Protein AF-A0A821FRP5-F1 (afdb_monomer)

InterPro domains:
  IPR002110 Ankyrin repeat [PF12796] (14-101)
  IPR002110 Ankyrin repeat [PS50088] (42-74)
  IPR002110 Ankyrin repeat [SM00248] (8-38)
  IPR002110 Ankyrin repeat [SM00248] (42-71)
  IPR036770 Ankyrin repeat-containing domain superfamily [G3DSA:1.25.40.20] (3-216)
  IPR036770 Ankyrin repeat-containing domain superfamily [SSF48403] (3-95)
  IPR050776 Ankyrin Repeat and Cyclin-Dependent Kinase Inhibitor [PTHR24201] (12-186)

Foldseek 3Di:
DDPPPDDDPPPDLLVCLLVLPQVSNVVCVVVVVDPQCDADPQRDGSLLSNLLNLNLVNNVVSVVVPHDQCGATNVRDGSLNSNVVNVNVSSNVVSPHPPDDDDPPVVVVVVVVVPDDDDDPDDPVVVVVVVVVVVVVVVVVVVVVVVVVCVVVVHDDPVNVVVVVVVVVVVVVVVVVVVVVVVVVVVVVVVVVVVVVVVVVVVVVVVVVVVVVVVVVVVPDDDDDDDDDDDDDDDDDDDDDDDDDDDDDDDDDDDDDDDDDD

Secondary structure (DSSP, 8-state):
-----SS-TTHHHHHHHHHT-HHHHHHHHHTTSS-TT---TTS--HHHHHHHHT-HHHHHHHHHTT--TT-B-TTS-BHHHHHHHTT-HHHHHHTT--SS-----HHHHHHHHTTS-------HHHHHHHHHHHHHHHHHHHHHHHHHHHHHTTPPPHHHHHHHHHHHHHHHHHHHHHHHHHHHHHHHHHHHHHHHHHHHHHHHHHHHHHHHHHHHHHHH-PPPP-----------------------------PPP-----

Solvent-accessible surface area (backbone atoms only — not comparable to full-atom values): 15895 Å² total; per-residue (Å²): 140,80,87,84,75,86,83,71,94,49,60,66,53,40,48,26,25,46,74,56,38,50,68,60,36,49,50,39,41,76,70,65,76,44,61,77,72,44,51,33,102,58,38,39,31,38,53,32,34,10,20,45,66,45,29,51,71,48,46,52,51,39,51,77,72,64,42,72,64,80,56,47,25,75,87,66,41,30,27,49,51,36,5,56,76,58,66,21,63,74,36,22,54,73,63,74,37,62,96,67,87,72,84,75,57,66,68,62,62,55,63,62,55,74,75,62,84,88,69,83,82,70,52,73,69,54,54,50,49,50,53,51,49,53,50,50,56,51,50,51,51,52,51,53,51,51,56,49,51,40,43,74,75,69,46,78,55,72,68,56,53,52,49,51,51,52,51,53,55,50,49,56,51,49,56,52,51,51,53,54,51,51,51,54,48,54,56,47,53,54,51,48,53,52,51,50,51,53,50,51,50,51,52,50,51,52,51,51,49,51,54,50,52,49,53,51,56,58,70,70,54,74,80,83,79,90,74,81,86,83,86,90,86,90,83,83,88,81,88,82,89,81,89,78,90,80,82,89,78,87,81,82,87,78,84,78,87,80,89,84,90,133

Sequence (262 aa):
KKNIHNLDLAFPAHVAAYNGDLEHVKLLIEQGVVNINERDERGATLAHKAAGQGHLKILQWLLEMGASMELTTQSGETAKDVARRFSQLACLKILGGDADKSETNPQRLLNESAKQGHRKKLTPKEEERLRAKAKLEELEKHINIAKKNYRQLGGKLDEEEQIEKIEQTAQKRIDELEAQLEFERLKREKREAELDACRNEIVHLVATLRSYEDKIRHSQQRPPSRTCEPKPKKSTSDSQKRQKQTEKETGVVFMRRNSVNS

Structure (mmCIF, N/CA/C/O backbone):
data_AF-A0A821FRP5-F1
#
_entry.id   AF-A0A821FRP5-F1
#
loop_
_atom_site.group_PDB
_atom_site.id
_atom_site.type_symbol
_atom_site.label_atom_id
_atom_site.label_alt_id
_atom_site.label_comp_id
_atom_site.label_asym_id
_atom_site.label_entity_id
_atom_site.label_seq_id
_atom_site.pdbx_PDB_ins_code
_atom_site.Cartn_x
_atom_site.Cartn_y
_atom_site.Cartn_z
_atom_site.occupancy
_atom_site.B_iso_or_equiv
_atom_site.auth_seq_id
_atom_site.auth_comp_id
_atom_site.auth_asym_id
_atom_site.auth_atom_id
_atom_site.pdbx_PDB_model_num
ATOM 1 N N . LYS A 1 1 ? 14.568 41.136 -49.168 1.00 37.84 1 LYS A N 1
ATOM 2 C CA . LYS A 1 1 ? 15.338 39.945 -48.737 1.00 37.84 1 LYS A CA 1
ATOM 3 C C . LYS A 1 1 ? 15.507 40.005 -47.221 1.00 37.84 1 LYS A C 1
ATOM 5 O O . LYS A 1 1 ? 16.435 40.645 -46.752 1.00 37.84 1 LYS A O 1
ATOM 10 N N . LYS A 1 2 ? 14.557 39.446 -46.462 1.00 38.50 2 LYS A N 1
ATOM 11 C CA . LYS A 1 2 ? 14.734 39.193 -45.027 1.00 38.50 2 LYS A CA 1
ATOM 12 C C . LYS A 1 2 ? 15.142 37.730 -44.910 1.00 38.50 2 LYS A C 1
ATOM 14 O O . LYS A 1 2 ? 14.381 36.862 -45.321 1.00 38.50 2 LYS A O 1
ATOM 19 N N . ASN A 1 3 ? 16.363 37.500 -44.446 1.00 36.72 3 ASN A N 1
ATOM 20 C CA . ASN A 1 3 ? 16.852 36.186 -44.057 1.00 36.72 3 ASN A CA 1
ATOM 21 C C . ASN A 1 3 ? 16.021 35.701 -42.866 1.00 36.72 3 ASN A C 1
ATOM 23 O O . ASN A 1 3 ? 16.321 36.031 -41.724 1.00 36.72 3 ASN A O 1
ATOM 27 N N . ILE A 1 4 ? 14.964 34.943 -43.150 1.00 43.62 4 ILE A N 1
ATOM 28 C CA . ILE A 1 4 ? 14.265 34.097 -42.179 1.00 43.62 4 ILE A CA 1
ATOM 29 C C . ILE A 1 4 ? 15.057 32.790 -42.148 1.00 43.62 4 ILE A C 1
ATOM 31 O O . ILE A 1 4 ? 14.656 31.767 -42.693 1.00 43.62 4 ILE A O 1
ATOM 35 N N . HIS A 1 5 ? 16.280 32.867 -41.634 1.00 40.69 5 HIS A N 1
ATOM 36 C CA . HIS A 1 5 ? 17.041 31.673 -41.329 1.00 40.69 5 HIS A CA 1
ATOM 37 C C . HIS A 1 5 ? 16.601 31.206 -39.940 1.00 40.69 5 HIS A C 1
ATOM 39 O O . HIS A 1 5 ? 16.887 31.871 -38.949 1.00 40.69 5 HIS A O 1
ATOM 45 N N . ASN A 1 6 ? 15.977 30.027 -39.907 1.00 43.53 6 ASN A N 1
ATOM 46 C CA . ASN A 1 6 ? 16.139 29.063 -38.819 1.00 43.53 6 ASN A CA 1
ATOM 47 C C . ASN A 1 6 ? 15.334 29.283 -37.518 1.00 43.53 6 ASN A C 1
ATOM 49 O O . ASN A 1 6 ? 15.900 29.228 -36.431 1.00 43.53 6 ASN A O 1
ATOM 53 N N . LEU A 1 7 ? 14.018 29.488 -37.628 1.00 41.25 7 LEU A N 1
ATOM 54 C CA . LEU A 1 7 ? 13.042 29.139 -36.585 1.00 41.25 7 LEU A CA 1
ATOM 55 C C . LEU A 1 7 ? 11.804 28.534 -37.279 1.00 41.25 7 LEU A C 1
ATOM 57 O O . LEU A 1 7 ? 11.379 29.073 -38.297 1.00 41.25 7 LEU A O 1
ATOM 61 N N . ASP A 1 8 ? 11.236 27.464 -36.718 1.00 49.56 8 ASP A N 1
ATOM 62 C CA . ASP A 1 8 ? 9.872 26.934 -36.958 1.00 49.56 8 ASP A CA 1
ATOM 63 C C . ASP A 1 8 ? 9.614 25.765 -37.928 1.00 49.56 8 ASP A C 1
ATOM 65 O O . ASP A 1 8 ? 8.455 25.487 -38.235 1.00 49.56 8 ASP A O 1
ATOM 69 N N . LEU A 1 9 ? 10.596 24.952 -38.327 1.00 49.00 9 LEU A N 1
ATOM 70 C CA . LEU A 1 9 ? 10.278 23.801 -39.199 1.00 49.00 9 LEU A CA 1
ATOM 71 C C . LEU A 1 9 ? 9.647 22.562 -38.501 1.00 49.00 9 LEU A C 1
ATOM 73 O O . LEU A 1 9 ? 9.464 21.548 -39.161 1.00 49.00 9 LEU A O 1
ATOM 77 N N . ALA A 1 10 ? 9.283 22.610 -37.205 1.00 58.34 10 ALA A N 1
ATOM 78 C CA . ALA A 1 10 ? 8.634 21.486 -36.488 1.00 58.34 10 ALA A CA 1
ATOM 79 C C . ALA A 1 10 ? 7.898 21.882 -35.177 1.00 58.34 10 ALA A C 1
ATOM 81 O O . ALA A 1 10 ? 7.916 21.147 -34.191 1.00 58.34 10 ALA A O 1
ATOM 82 N N . PHE A 1 11 ? 7.333 23.089 -35.078 1.00 68.50 11 PHE A N 1
ATOM 83 C CA . PHE A 1 11 ? 7.176 23.731 -33.760 1.00 68.50 11 PHE A CA 1
ATOM 84 C C . PHE A 1 11 ? 5.853 23.520 -32.973 1.00 68.50 11 PHE A C 1
ATOM 86 O O . PHE A 1 11 ? 5.912 23.578 -31.747 1.00 68.50 11 PHE A O 1
ATOM 93 N N . PRO A 1 12 ? 4.673 23.206 -33.551 1.00 76.56 12 PRO A N 1
ATOM 94 C CA . PRO A 1 12 ? 3.451 23.040 -32.742 1.00 76.56 12 PRO A CA 1
ATOM 95 C C . PRO A 1 12 ? 3.274 21.635 -32.144 1.00 76.56 12 PRO A C 1
ATOM 97 O O . PRO A 1 12 ? 3.004 21.489 -30.952 1.00 76.56 12 PRO A O 1
ATOM 100 N N . ALA A 1 13 ? 3.443 20.585 -32.955 1.00 84.06 13 ALA A N 1
ATOM 101 C CA . ALA A 1 13 ? 3.134 19.213 -32.542 1.00 84.06 13 ALA A CA 1
ATOM 102 C C . ALA A 1 13 ? 4.128 18.685 -31.497 1.00 84.06 13 ALA A C 1
ATOM 104 O O . ALA A 1 13 ? 3.725 18.058 -30.517 1.00 84.06 13 ALA A O 1
ATOM 105 N N . HIS A 1 14 ? 5.423 18.983 -31.646 1.00 87.25 14 HIS A N 1
ATOM 106 C CA . HIS A 1 14 ? 6.449 18.590 -30.674 1.00 87.25 14 HIS A CA 1
ATOM 107 C C . HIS A 1 14 ? 6.293 19.315 -29.338 1.00 87.25 14 HIS A C 1
ATOM 109 O O . HIS A 1 14 ? 6.571 18.722 -28.296 1.00 87.25 14 HIS A O 1
ATOM 115 N N . VAL A 1 15 ? 5.815 20.563 -29.352 1.00 86.50 15 VAL A N 1
ATOM 116 C CA . VAL A 1 15 ? 5.483 21.314 -28.133 1.00 86.50 15 VAL A CA 1
ATOM 117 C C . VAL A 1 15 ? 4.232 20.739 -27.471 1.00 86.50 15 VAL A C 1
ATOM 119 O O . VAL A 1 15 ? 4.244 20.518 -26.263 1.00 86.50 15 VAL A O 1
ATOM 122 N N . ALA A 1 16 ? 3.190 20.404 -28.236 1.00 88.94 16 ALA A N 1
ATOM 123 C CA . ALA A 1 16 ? 2.007 19.723 -27.707 1.00 88.94 16 ALA A CA 1
ATOM 124 C C . ALA A 1 16 ? 2.368 18.361 -27.079 1.00 88.94 16 ALA A C 1
ATOM 126 O O . ALA A 1 16 ? 1.973 18.071 -25.949 1.00 88.94 16 ALA A O 1
ATOM 127 N N . ALA A 1 17 ? 3.219 17.574 -27.747 1.00 90.31 17 ALA A N 1
ATOM 128 C CA . ALA A 1 17 ? 3.729 16.305 -27.229 1.00 90.31 17 ALA A CA 1
ATOM 129 C C . ALA A 1 17 ? 4.618 16.470 -25.986 1.00 90.31 17 ALA A C 1
ATOM 131 O O . ALA A 1 17 ? 4.618 15.601 -25.118 1.00 90.31 17 ALA A O 1
ATOM 132 N N . TYR A 1 18 ? 5.361 17.575 -25.878 1.00 89.88 18 TYR A N 1
ATOM 133 C CA . TYR A 1 18 ? 6.136 17.920 -24.685 1.00 89.88 18 TYR A CA 1
ATOM 134 C C . TYR A 1 18 ? 5.232 18.337 -23.513 1.00 89.88 18 TYR A C 1
ATOM 136 O O . TYR A 1 18 ? 5.467 17.936 -22.376 1.00 89.88 18 TYR A O 1
ATOM 144 N N . ASN A 1 19 ? 4.172 19.097 -23.784 1.00 89.31 19 ASN A N 1
ATOM 145 C CA . ASN A 1 19 ? 3.227 19.566 -22.769 1.00 89.31 19 ASN A CA 1
ATOM 146 C C . ASN A 1 19 ? 2.223 18.487 -22.327 1.00 89.31 19 ASN A C 1
ATOM 148 O O . ASN A 1 19 ? 1.592 18.643 -21.284 1.00 89.31 19 ASN A O 1
ATOM 152 N N . GLY A 1 20 ? 2.088 17.393 -23.082 1.00 90.94 20 GLY A N 1
ATOM 153 C CA . GLY A 1 20 ? 1.156 16.306 -22.767 1.00 90.94 20 GLY A CA 1
ATOM 154 C C . GLY A 1 20 ? -0.248 16.506 -23.337 1.00 90.94 20 GLY A C 1
ATOM 155 O O . GLY A 1 20 ? -1.188 15.839 -22.905 1.00 90.94 20 GLY A O 1
ATOM 156 N N . ASP A 1 21 ? -0.396 17.396 -24.318 1.00 92.62 21 ASP A N 1
ATOM 157 C CA . ASP A 1 21 ? -1.676 17.721 -24.937 1.00 92.62 21 ASP A CA 1
ATOM 158 C C . ASP A 1 21 ? -2.002 16.760 -26.091 1.00 92.62 21 ASP A C 1
ATOM 160 O O . ASP A 1 21 ? -1.674 16.993 -27.256 1.00 92.62 21 ASP A O 1
ATOM 164 N N . LEU A 1 22 ? -2.624 15.632 -25.742 1.00 92.69 22 LEU A N 1
ATOM 165 C CA . LEU A 1 22 ? -2.976 14.577 -26.693 1.00 92.69 22 LEU A CA 1
ATOM 166 C C . LEU A 1 22 ? -3.937 15.058 -27.788 1.00 92.69 22 LEU A C 1
ATOM 168 O O . LEU A 1 22 ? -3.792 14.656 -28.940 1.00 92.69 22 LEU A O 1
ATOM 172 N N . GLU A 1 23 ? -4.916 15.890 -27.440 1.00 92.56 23 GLU A N 1
ATOM 173 C CA . GLU A 1 23 ? -5.967 16.306 -28.373 1.00 92.56 23 GLU A CA 1
ATOM 174 C C . GLU A 1 23 ? -5.402 17.228 -29.458 1.00 92.56 23 GLU A C 1
ATOM 176 O O . GLU A 1 23 ? -5.713 17.060 -30.637 1.00 92.56 23 GLU A O 1
ATOM 181 N N . HIS A 1 24 ? -4.473 18.118 -29.098 1.00 89.06 24 HIS A N 1
ATOM 182 C CA . HIS A 1 24 ? -3.753 18.922 -30.086 1.00 89.06 24 HIS A CA 1
ATOM 183 C C . HIS A 1 24 ? -2.816 18.081 -30.961 1.00 89.06 24 HIS A C 1
ATOM 185 O O . HIS A 1 24 ? -2.712 18.338 -32.160 1.00 89.06 24 HIS A O 1
ATOM 191 N N . VAL A 1 25 ? -2.154 17.061 -30.402 1.00 89.88 25 VAL A N 1
ATOM 192 C CA . VAL A 1 25 ? -1.312 16.144 -31.193 1.00 89.88 25 VAL A CA 1
ATOM 193 C C . VAL A 1 25 ? -2.147 15.380 -32.228 1.00 89.88 25 VAL A C 1
ATOM 195 O O . VAL A 1 25 ? -1.747 15.319 -33.390 1.00 89.88 25 VAL A O 1
ATOM 198 N N . LYS A 1 26 ? -3.316 14.853 -31.837 1.00 91.25 26 LYS A N 1
ATOM 199 C CA . LYS A 1 26 ? -4.252 14.178 -32.752 1.00 91.25 26 LYS A CA 1
ATOM 200 C C . LYS A 1 26 ? -4.701 15.103 -33.873 1.00 91.25 26 LYS A C 1
ATOM 202 O O . LYS A 1 26 ? -4.531 14.761 -35.039 1.00 91.25 26 LYS A O 1
ATOM 207 N N . LEU A 1 27 ? -5.188 16.294 -33.519 1.00 90.19 27 LEU A N 1
ATOM 208 C CA . LEU A 1 27 ? -5.699 17.269 -34.479 1.00 90.19 27 LEU A CA 1
ATOM 209 C C . LEU A 1 27 ? -4.656 17.609 -35.552 1.00 90.19 27 LEU A C 1
ATOM 211 O O . LEU A 1 27 ? -4.971 17.630 -36.738 1.00 90.19 27 LEU A O 1
ATOM 215 N N . LEU A 1 28 ? -3.404 17.840 -35.148 1.00 87.00 28 LEU A N 1
ATOM 216 C CA . LEU A 1 28 ? -2.324 18.213 -36.067 1.00 87.00 28 LEU A CA 1
ATOM 217 C C . LEU A 1 28 ? -1.932 17.080 -37.027 1.00 87.00 28 LEU A C 1
ATOM 219 O O . LEU A 1 28 ? -1.560 17.352 -38.170 1.00 87.00 28 LEU A O 1
ATOM 223 N N . ILE A 1 29 ? -2.021 15.824 -36.585 1.00 86.69 29 ILE A N 1
ATOM 224 C CA . ILE A 1 29 ? -1.729 14.654 -37.424 1.00 86.69 29 ILE A CA 1
ATOM 225 C C . ILE A 1 29 ? -2.912 14.339 -38.348 1.00 86.69 29 ILE A C 1
ATOM 227 O O . ILE A 1 29 ? -2.711 14.105 -39.536 1.00 86.69 29 ILE A O 1
ATOM 231 N N . GLU A 1 30 ? -4.146 14.392 -37.842 1.00 86.50 30 GLU A N 1
ATOM 232 C CA . GLU A 1 30 ? -5.369 14.142 -38.620 1.00 86.50 30 GLU A CA 1
ATOM 233 C C . GLU A 1 30 ? -5.594 15.193 -39.713 1.00 86.50 30 GLU A C 1
ATOM 235 O O . GLU A 1 30 ? -6.047 14.867 -40.808 1.00 86.50 30 GLU A O 1
ATOM 240 N N . GLN A 1 31 ? -5.222 16.450 -39.453 1.00 85.00 31 GLN A N 1
ATOM 241 C CA . GLN A 1 31 ? -5.244 17.521 -40.453 1.00 85.00 31 GLN A CA 1
ATOM 242 C C . GLN A 1 31 ? -4.087 17.437 -41.464 1.00 85.00 31 GLN A C 1
ATOM 244 O O . GLN A 1 31 ? -4.007 18.270 -42.367 1.00 85.00 31 GLN A O 1
ATOM 249 N N . GLY A 1 32 ? -3.181 16.463 -41.324 1.00 78.00 32 GLY A N 1
ATOM 250 C CA . GLY A 1 32 ? -2.03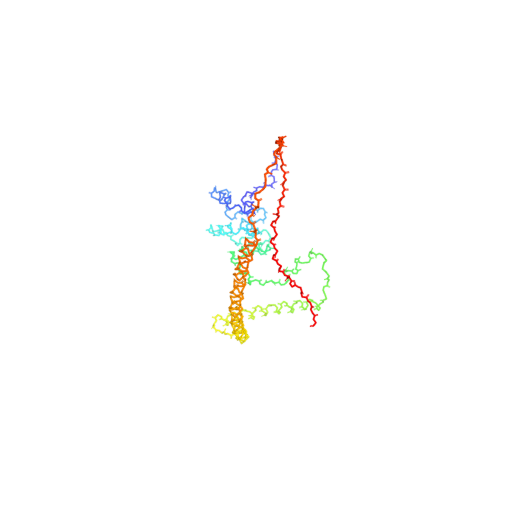9 16.276 -42.219 1.00 78.00 32 GLY A CA 1
ATOM 251 C C . GLY A 1 32 ? -0.980 17.376 -42.118 1.00 78.00 32 GLY A C 1
ATOM 252 O O . GLY A 1 32 ? -0.178 17.535 -43.034 1.00 78.00 32 GLY A O 1
ATOM 253 N N . VAL A 1 33 ? -0.973 18.151 -41.026 1.00 78.81 33 VAL A N 1
ATOM 254 C CA . VAL A 1 33 ? -0.003 19.239 -40.810 1.00 78.81 33 VAL A CA 1
ATOM 255 C C . VAL A 1 33 ? 1.373 18.672 -40.459 1.00 78.81 33 VAL A C 1
ATOM 257 O O . VAL A 1 33 ? 2.392 19.258 -40.815 1.00 78.81 33 VAL A O 1
ATOM 260 N N . VAL A 1 34 ? 1.411 17.534 -39.757 1.00 81.75 34 VAL A N 1
ATOM 261 C CA . VAL A 1 34 ? 2.646 16.891 -39.291 1.00 81.75 34 VAL A CA 1
ATOM 262 C C . VAL A 1 34 ? 2.557 15.378 -39.474 1.00 81.75 34 VAL A C 1
ATOM 264 O O . VAL A 1 34 ? 1.558 14.759 -39.112 1.00 81.75 34 VAL A O 1
ATOM 267 N N . ASN A 1 35 ? 3.625 14.763 -39.987 1.00 84.69 35 ASN A N 1
ATOM 268 C CA . ASN A 1 35 ? 3.728 13.306 -40.048 1.00 84.69 35 ASN A CA 1
ATOM 269 C C . ASN A 1 35 ? 3.981 12.716 -38.656 1.00 84.69 35 ASN A C 1
ATOM 271 O O . ASN A 1 35 ? 4.719 13.273 -37.846 1.00 84.69 35 ASN A O 1
ATOM 275 N N . ILE A 1 36 ? 3.478 11.510 -38.396 1.00 86.25 36 ILE A N 1
ATOM 276 C CA . ILE A 1 36 ? 3.652 10.855 -37.090 1.00 86.25 36 ILE A CA 1
ATOM 277 C C . ILE A 1 36 ? 5.129 10.626 -36.697 1.00 86.25 36 ILE A C 1
ATOM 279 O O . ILE A 1 36 ? 5.479 10.607 -35.517 1.00 86.25 36 ILE A O 1
ATOM 283 N N . ASN A 1 37 ? 6.006 10.505 -37.700 1.00 88.12 37 ASN A N 1
ATOM 284 C CA . ASN A 1 37 ? 7.448 10.292 -37.558 1.00 88.12 37 ASN A CA 1
ATOM 285 C C . ASN A 1 37 ? 8.280 11.559 -37.830 1.00 88.12 37 ASN A C 1
ATOM 287 O O . ASN A 1 37 ? 9.498 11.461 -37.998 1.00 88.12 37 ASN A O 1
ATOM 291 N N . GLU A 1 38 ? 7.645 12.734 -37.887 1.00 87.56 38 GLU A N 1
ATOM 292 C CA . GLU A 1 38 ? 8.324 14.001 -38.162 1.00 87.56 38 GLU A CA 1
ATOM 293 C C . GLU A 1 38 ? 9.369 14.319 -37.083 1.00 87.56 38 GLU A C 1
ATOM 295 O O . GLU A 1 38 ? 9.156 14.097 -35.883 1.00 87.56 38 GLU A O 1
ATOM 300 N N . ARG A 1 39 ? 10.518 14.846 -37.509 1.00 87.94 39 ARG A N 1
ATOM 301 C CA . ARG A 1 39 ? 11.671 15.100 -36.639 1.00 87.94 39 ARG A CA 1
ATOM 302 C C . ARG A 1 39 ? 11.882 16.597 -36.455 1.00 87.94 39 ARG A C 1
ATOM 304 O O . ARG A 1 39 ? 11.894 17.343 -37.425 1.00 87.94 39 ARG A O 1
ATOM 311 N N . ASP A 1 40 ? 12.087 17.018 -35.209 1.00 84.88 40 ASP A N 1
ATOM 312 C CA . ASP A 1 40 ? 12.457 18.399 -34.899 1.00 84.88 40 ASP A CA 1
ATOM 313 C C . ASP A 1 40 ? 13.919 18.709 -35.276 1.00 84.88 40 ASP A C 1
ATOM 315 O O . ASP A 1 40 ? 14.677 17.851 -35.735 1.00 84.88 40 ASP A O 1
ATOM 319 N N . GLU A 1 41 ? 14.355 19.945 -35.027 1.00 82.75 41 GLU A N 1
ATOM 320 C CA . GLU A 1 41 ? 15.727 20.408 -35.286 1.00 82.75 41 GLU A CA 1
ATOM 321 C C . GLU A 1 41 ? 16.818 19.629 -34.529 1.00 82.75 41 GLU A C 1
ATOM 323 O O . GLU A 1 41 ? 18.005 19.791 -34.815 1.00 82.75 41 GLU A O 1
ATOM 328 N N . ARG A 1 42 ? 16.449 18.810 -33.537 1.00 82.25 42 ARG A N 1
ATOM 329 C CA . ARG A 1 42 ? 17.341 17.921 -32.777 1.00 82.25 42 ARG A CA 1
ATOM 330 C C . ARG A 1 42 ? 17.203 16.461 -33.219 1.00 82.25 42 ARG A C 1
ATOM 332 O O . ARG A 1 42 ? 17.779 15.564 -32.599 1.00 82.25 42 ARG A O 1
ATOM 339 N N . GLY A 1 43 ? 16.460 16.206 -34.293 1.00 86.56 43 GLY A N 1
ATOM 340 C CA . GLY A 1 43 ? 16.142 14.871 -34.782 1.00 86.56 43 GLY A CA 1
ATOM 341 C C . GLY A 1 43 ? 15.124 14.127 -33.914 1.00 86.56 43 GLY A C 1
ATOM 342 O O . GLY A 1 43 ? 14.968 12.922 -34.082 1.00 86.56 43 GLY A O 1
ATOM 343 N N . ALA A 1 44 ? 14.465 14.797 -32.966 1.00 89.06 44 ALA A N 1
ATOM 344 C CA . ALA A 1 44 ? 13.533 14.172 -32.040 1.00 89.06 44 ALA A CA 1
ATOM 345 C C . ALA A 1 44 ? 12.131 14.084 -32.648 1.00 89.06 44 ALA A C 1
ATOM 347 O O . ALA A 1 44 ? 11.595 15.056 -33.175 1.00 89.06 44 ALA A O 1
ATOM 348 N N . THR A 1 45 ? 11.518 12.910 -32.534 1.00 91.94 45 THR A N 1
ATOM 349 C CA . THR A 1 45 ? 10.111 12.703 -32.903 1.00 91.94 45 THR A CA 1
ATOM 350 C C . THR A 1 45 ? 9.171 13.084 -31.761 1.00 91.94 45 THR A C 1
ATOM 352 O O . THR A 1 45 ? 9.601 13.271 -30.617 1.00 91.94 45 THR A O 1
ATOM 355 N N . LEU A 1 46 ? 7.868 13.135 -32.046 1.00 91.56 46 LEU A N 1
ATOM 356 C CA . LEU A 1 46 ? 6.821 13.319 -31.031 1.00 91.56 46 LEU A CA 1
ATOM 357 C C . LEU A 1 46 ? 6.958 12.315 -29.882 1.00 91.56 46 LEU A C 1
ATOM 359 O O . LEU A 1 46 ? 6.850 12.674 -28.709 1.00 91.56 46 LEU A O 1
ATOM 363 N N . ALA A 1 47 ? 7.302 11.072 -30.221 1.00 93.00 47 ALA A N 1
ATOM 364 C CA . ALA A 1 47 ? 7.488 10.012 -29.249 1.00 93.00 47 ALA A CA 1
ATOM 365 C C . ALA A 1 47 ? 8.663 10.278 -28.292 1.00 93.00 47 ALA A C 1
ATOM 367 O O . ALA A 1 47 ? 8.553 9.970 -27.112 1.00 93.00 47 ALA A O 1
ATOM 368 N N . HIS A 1 48 ? 9.751 10.918 -28.743 1.00 92.38 48 HIS A N 1
ATOM 369 C CA . HIS A 1 48 ? 10.861 11.307 -27.861 1.00 92.38 48 HIS A CA 1
ATOM 370 C C . HIS A 1 48 ? 10.441 12.378 -26.847 1.00 92.38 48 HIS A C 1
ATOM 372 O O . HIS A 1 48 ? 10.825 12.305 -25.679 1.00 92.38 48 HIS A O 1
ATOM 378 N N . LYS A 1 49 ? 9.648 13.371 -27.277 1.00 92.06 49 LYS A N 1
ATOM 379 C CA . LYS A 1 49 ? 9.147 14.434 -26.389 1.00 92.06 49 LYS A CA 1
ATOM 380 C C . LYS A 1 49 ? 8.196 13.867 -25.340 1.00 92.06 49 LYS A C 1
ATOM 382 O O . LYS A 1 49 ? 8.397 14.112 -24.151 1.00 92.06 49 LYS A O 1
ATOM 387 N N . ALA A 1 50 ? 7.237 13.047 -25.773 1.00 92.94 50 ALA A N 1
ATOM 388 C CA . ALA A 1 50 ? 6.301 12.372 -24.882 1.00 92.94 50 ALA A CA 1
ATOM 389 C C . ALA A 1 50 ? 7.025 11.431 -23.903 1.00 92.94 50 ALA A C 1
ATOM 391 O O . ALA A 1 50 ? 6.757 11.463 -22.704 1.00 92.94 50 ALA A O 1
ATOM 392 N N . ALA A 1 51 ? 7.995 10.648 -24.388 1.00 93.12 51 ALA A N 1
ATOM 393 C CA . ALA A 1 51 ? 8.774 9.716 -23.577 1.00 93.12 51 ALA A CA 1
ATOM 394 C C . ALA A 1 51 ? 9.657 10.413 -22.530 1.00 93.12 51 ALA A C 1
ATOM 396 O O . ALA A 1 51 ? 9.769 9.913 -21.414 1.00 93.12 51 ALA A O 1
ATOM 397 N N . GLY A 1 52 ? 10.260 11.564 -22.850 1.00 91.19 52 GLY A N 1
ATOM 398 C CA . GLY A 1 52 ? 11.078 12.322 -21.895 1.00 91.19 52 GLY A CA 1
ATOM 399 C C . GLY A 1 52 ? 10.269 12.970 -20.772 1.00 91.19 52 GLY A C 1
ATOM 400 O O . GLY A 1 52 ? 10.736 13.037 -19.637 1.00 91.19 52 GLY A O 1
ATOM 401 N N . GLN A 1 53 ? 9.043 13.400 -21.076 1.00 92.31 53 GLN A N 1
ATOM 402 C CA . GLN A 1 53 ? 8.144 14.030 -20.104 1.00 92.31 53 GLN A CA 1
ATOM 403 C C . GLN A 1 53 ? 7.202 13.042 -19.398 1.00 92.31 53 GLN A C 1
ATOM 405 O O . GLN A 1 53 ? 6.522 13.418 -18.449 1.00 92.31 53 GLN A O 1
ATOM 410 N N . GLY A 1 54 ? 7.183 11.770 -19.810 1.00 91.81 54 GLY A N 1
ATOM 411 C CA . GLY A 1 54 ? 6.375 10.733 -19.164 1.00 91.81 54 GLY A CA 1
ATOM 412 C C . GLY A 1 54 ? 4.915 10.670 -19.635 1.00 91.81 54 GLY A C 1
ATOM 413 O O . GLY A 1 54 ? 4.075 10.077 -18.956 1.00 91.81 54 GLY A O 1
ATOM 414 N N . HIS A 1 55 ? 4.589 11.257 -20.790 1.00 95.38 55 HIS A N 1
ATOM 415 C CA . HIS A 1 55 ? 3.218 11.362 -21.305 1.00 95.38 55 HIS A CA 1
ATOM 416 C C . HIS A 1 55 ? 2.733 10.059 -21.941 1.00 95.38 55 HIS A C 1
ATOM 418 O O . HIS A 1 55 ? 2.688 9.895 -23.162 1.00 95.38 55 HIS A O 1
ATOM 424 N N . LEU A 1 56 ? 2.324 9.129 -21.080 1.00 93.12 56 LEU A N 1
ATOM 425 C CA . LEU A 1 56 ? 1.936 7.765 -21.438 1.00 93.12 56 LEU A CA 1
ATOM 426 C C . LEU A 1 56 ? 0.842 7.688 -22.511 1.00 93.12 56 LEU A C 1
ATOM 428 O O . LEU A 1 56 ? 0.937 6.882 -23.431 1.00 93.12 56 LEU A O 1
ATOM 432 N N . LYS A 1 57 ? -0.188 8.533 -22.391 1.00 93.44 57 LYS A N 1
ATOM 433 C CA . LYS A 1 57 ? -1.360 8.520 -23.280 1.00 93.44 57 LYS A CA 1
ATOM 434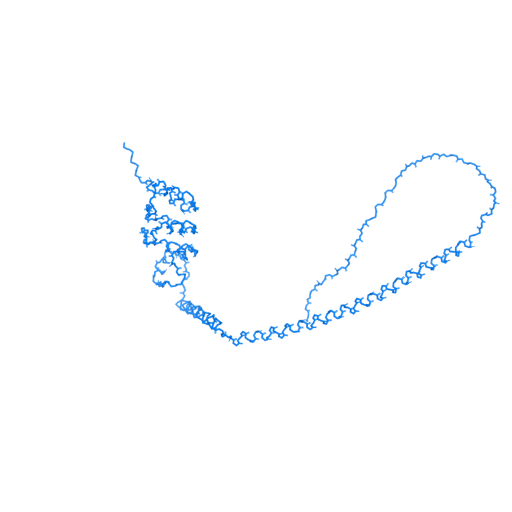 C C . LYS A 1 57 ? -0.991 8.865 -24.722 1.00 93.44 57 LYS A C 1
ATOM 436 O O . LYS A 1 57 ? -1.513 8.263 -25.651 1.00 93.44 57 LYS A O 1
ATOM 441 N N . ILE A 1 58 ? -0.060 9.803 -24.899 1.00 93.44 58 ILE A N 1
ATOM 442 C CA . ILE A 1 58 ? 0.460 10.179 -26.219 1.00 93.44 58 ILE A CA 1
ATOM 443 C C . ILE A 1 58 ? 1.285 9.036 -26.794 1.00 93.44 58 ILE A C 1
ATOM 445 O O . ILE A 1 58 ? 1.134 8.696 -27.958 1.00 93.44 58 ILE A O 1
ATOM 449 N N . LEU A 1 59 ? 2.116 8.402 -25.971 1.00 93.31 59 LEU A N 1
ATOM 450 C CA . LEU A 1 59 ? 2.963 7.294 -26.397 1.00 93.31 59 LEU A CA 1
ATOM 451 C C . LEU A 1 59 ? 2.155 6.059 -26.828 1.00 93.31 59 LEU A C 1
ATOM 453 O O . LEU A 1 59 ? 2.480 5.443 -27.837 1.00 93.31 59 LEU A O 1
ATOM 457 N N . GLN A 1 60 ? 1.090 5.730 -26.091 1.00 92.50 60 GLN A N 1
ATOM 458 C CA . GLN A 1 60 ? 0.141 4.669 -26.450 1.00 92.50 60 GLN A CA 1
ATOM 459 C C . GLN A 1 60 ? -0.545 4.966 -27.779 1.00 92.50 60 GLN A C 1
ATOM 461 O O . GLN A 1 60 ? -0.524 4.133 -28.677 1.00 92.50 60 GLN A O 1
ATOM 466 N N . TRP A 1 61 ? -1.084 6.175 -27.924 1.00 93.69 61 TRP A N 1
ATOM 467 C CA . TRP A 1 61 ? -1.764 6.570 -29.150 1.00 93.69 61 TRP A CA 1
ATOM 468 C C . TRP A 1 61 ? -0.820 6.572 -30.365 1.00 93.69 61 TRP A C 1
ATOM 470 O O . TRP A 1 61 ? -1.173 6.076 -31.430 1.00 93.69 61 TRP A O 1
ATOM 480 N N . LEU A 1 62 ? 0.420 7.048 -30.204 1.00 91.56 62 LEU A N 1
ATOM 481 C CA . LEU A 1 62 ? 1.433 6.993 -31.262 1.00 91.56 62 LEU A CA 1
ATOM 482 C C . LEU A 1 62 ? 1.762 5.545 -31.670 1.00 91.56 62 LEU A C 1
ATOM 484 O O . LEU A 1 62 ? 1.928 5.276 -32.857 1.00 91.56 62 LEU A O 1
ATOM 488 N N . LEU A 1 63 ? 1.827 4.610 -30.716 1.00 89.94 63 LEU A N 1
ATOM 489 C CA . LEU A 1 63 ? 2.022 3.183 -31.000 1.00 89.94 63 LEU A CA 1
ATOM 490 C C . LEU A 1 63 ? 0.837 2.571 -31.753 1.00 89.94 63 LEU A C 1
ATOM 492 O O . LEU A 1 63 ? 1.048 1.837 -32.715 1.00 89.94 63 LEU A O 1
ATOM 496 N N . GLU A 1 64 ? -0.392 2.893 -31.348 1.00 89.88 64 GLU A N 1
ATOM 497 C CA . GLU A 1 64 ? -1.619 2.446 -32.025 1.00 89.88 64 GLU A CA 1
ATOM 498 C C . GLU A 1 64 ? -1.673 2.922 -33.481 1.00 89.88 64 GLU A C 1
ATOM 500 O O . GLU A 1 64 ? -2.115 2.189 -34.362 1.00 89.88 64 GLU A O 1
ATOM 505 N N . MET A 1 65 ? -1.170 4.128 -33.744 1.00 87.94 65 MET A N 1
ATOM 506 C CA . MET A 1 65 ? -1.083 4.715 -35.083 1.00 87.94 65 MET A CA 1
ATOM 507 C C . MET A 1 65 ? 0.162 4.273 -35.878 1.00 87.94 65 MET A C 1
ATOM 509 O O . MET A 1 65 ? 0.379 4.749 -36.992 1.00 87.94 65 MET A O 1
ATOM 513 N N . GLY A 1 66 ? 0.985 3.365 -35.342 1.00 85.44 66 GLY A N 1
ATOM 514 C CA . GLY A 1 66 ? 2.137 2.798 -36.049 1.00 85.44 66 GLY A CA 1
ATOM 515 C C . GLY A 1 66 ? 3.365 3.712 -36.121 1.00 85.44 66 GLY A C 1
ATOM 516 O O . GLY A 1 66 ? 4.151 3.618 -37.067 1.00 85.44 66 GLY A O 1
ATOM 517 N N . ALA A 1 67 ? 3.555 4.608 -35.146 1.00 88.25 67 ALA A N 1
ATOM 518 C CA . ALA A 1 67 ? 4.760 5.430 -35.059 1.00 88.25 67 ALA A CA 1
ATOM 519 C C . ALA A 1 67 ? 6.027 4.566 -34.913 1.00 88.25 67 ALA A C 1
ATOM 521 O O . ALA A 1 67 ? 6.066 3.590 -34.161 1.00 88.25 67 ALA A O 1
ATOM 522 N N . SER A 1 68 ? 7.103 4.959 -35.597 1.00 86.88 68 SER A N 1
ATOM 523 C CA . SER A 1 68 ? 8.389 4.273 -35.508 1.00 86.88 68 SER A CA 1
ATOM 524 C C . SER A 1 68 ? 9.125 4.692 -34.235 1.00 86.88 68 SER A C 1
ATOM 526 O O . SER A 1 68 ? 9.605 5.822 -34.099 1.00 86.88 68 SER A O 1
ATOM 528 N N . MET A 1 69 ? 9.229 3.752 -33.297 1.00 85.44 69 MET A N 1
ATOM 529 C CA . MET A 1 69 ? 9.872 3.963 -31.998 1.00 85.44 69 MET A CA 1
ATOM 530 C C . MET A 1 69 ? 11.394 3.784 -32.006 1.00 85.44 69 MET A C 1
ATOM 532 O O . MET A 1 69 ? 12.062 4.150 -31.039 1.00 85.44 69 MET A O 1
ATOM 536 N N . GLU A 1 70 ? 11.937 3.240 -33.094 1.00 85.31 70 GLU A N 1
ATOM 537 C CA . GLU A 1 70 ? 13.367 2.952 -33.265 1.00 85.31 70 GLU A CA 1
ATOM 538 C C . GLU A 1 70 ? 14.150 4.135 -33.847 1.00 85.31 70 GLU A C 1
ATOM 540 O O . GLU A 1 70 ? 15.375 4.093 -33.951 1.00 85.31 70 GLU A O 1
ATOM 545 N N . LEU A 1 71 ? 13.456 5.211 -34.229 1.00 88.19 71 LEU A N 1
ATOM 546 C CA . LEU A 1 71 ? 14.098 6.419 -34.730 1.00 88.19 71 LEU A CA 1
ATOM 547 C C . LEU A 1 71 ? 14.978 7.031 -33.640 1.00 88.19 71 LEU A C 1
ATOM 549 O O . LEU A 1 71 ? 14.579 7.111 -32.482 1.00 88.19 71 LEU A O 1
ATOM 553 N N . THR A 1 72 ? 16.158 7.496 -34.040 1.00 89.44 72 THR A N 1
ATOM 554 C CA . THR A 1 72 ? 17.133 8.103 -33.137 1.00 89.44 72 THR A CA 1
ATOM 555 C C . THR A 1 72 ? 17.219 9.612 -33.329 1.00 89.44 72 THR A C 1
ATOM 557 O O . THR A 1 72 ? 17.176 10.108 -34.460 1.00 89.44 72 THR A O 1
ATOM 560 N N . THR A 1 73 ? 17.425 10.333 -32.230 1.00 86.56 73 THR A N 1
ATOM 561 C CA . THR A 1 73 ? 17.790 11.757 -32.229 1.00 86.56 73 THR A CA 1
ATOM 562 C C . THR A 1 73 ? 19.190 11.989 -32.814 1.00 86.56 73 THR A C 1
ATOM 564 O O . THR A 1 73 ? 19.948 11.052 -33.069 1.00 86.56 73 THR A O 1
ATOM 567 N N . GLN A 1 74 ? 19.596 13.256 -32.954 1.00 84.06 74 GLN A N 1
ATOM 568 C CA . GLN A 1 74 ? 20.983 13.619 -33.286 1.00 84.06 74 GLN A CA 1
ATOM 569 C C . GLN A 1 74 ? 22.009 13.136 -32.246 1.00 84.06 74 GLN A C 1
ATOM 571 O O . GLN A 1 74 ? 23.174 12.948 -32.584 1.00 84.06 74 GLN A O 1
ATOM 576 N N . SER A 1 75 ? 21.592 12.914 -30.993 1.00 81.00 75 SER A N 1
ATOM 577 C CA . SER A 1 75 ? 22.423 12.301 -29.946 1.00 81.00 75 SER A CA 1
ATOM 578 C C . SER A 1 75 ? 22.494 10.771 -30.042 1.00 81.00 75 SER A C 1
ATOM 580 O O . SER A 1 75 ? 23.190 10.150 -29.241 1.00 81.00 75 SER A O 1
ATOM 582 N N . GLY A 1 76 ? 21.806 10.154 -31.010 1.00 86.69 76 GLY A N 1
ATOM 583 C CA . GLY A 1 76 ? 21.736 8.700 -31.158 1.00 86.69 76 GLY A CA 1
ATOM 584 C C . GLY A 1 76 ? 20.842 8.021 -30.119 1.00 86.69 76 GLY A C 1
ATOM 585 O O . GLY A 1 76 ? 20.981 6.823 -29.897 1.00 86.69 76 GLY A O 1
ATOM 586 N N . GLU A 1 77 ? 19.955 8.769 -29.457 1.00 87.00 77 GLU A N 1
ATOM 587 C CA . GLU A 1 77 ? 19.035 8.235 -28.450 1.00 87.00 77 GLU A CA 1
ATOM 588 C C . GLU A 1 77 ? 17.724 7.823 -29.114 1.00 87.00 77 GLU A C 1
ATOM 590 O O . GLU A 1 77 ? 17.165 8.599 -29.887 1.00 87.00 77 GLU A O 1
ATOM 595 N N . THR A 1 78 ? 17.210 6.637 -28.787 1.00 91.44 78 THR A N 1
ATOM 596 C CA . THR A 1 78 ? 15.822 6.265 -29.102 1.00 91.44 78 THR A CA 1
ATOM 597 C C . THR A 1 78 ? 14.859 6.862 -28.073 1.00 91.44 78 THR A C 1
ATOM 599 O O . THR A 1 78 ? 15.259 7.258 -26.974 1.00 91.44 78 THR A O 1
ATOM 602 N N . ALA A 1 79 ? 13.554 6.868 -28.355 1.00 89.25 79 ALA A N 1
ATOM 603 C CA . ALA A 1 79 ? 12.553 7.323 -27.384 1.00 89.25 79 ALA A CA 1
ATOM 604 C C . ALA A 1 79 ? 12.603 6.522 -26.067 1.00 89.25 79 ALA A C 1
ATOM 606 O O . ALA A 1 79 ? 12.375 7.073 -24.989 1.00 89.25 79 ALA A O 1
ATOM 607 N N . LYS A 1 80 ? 12.973 5.236 -26.140 1.00 90.25 80 LYS A N 1
ATOM 608 C CA . LYS A 1 80 ? 13.213 4.380 -24.971 1.00 90.25 80 LYS A CA 1
ATOM 609 C C . LYS A 1 80 ? 14.417 4.859 -24.160 1.00 90.25 80 LYS A C 1
ATOM 611 O O . LYS A 1 80 ? 14.344 4.907 -22.934 1.00 90.25 80 LYS A O 1
ATOM 616 N N . ASP A 1 81 ? 15.504 5.250 -24.818 1.00 88.00 81 ASP A N 1
ATOM 617 C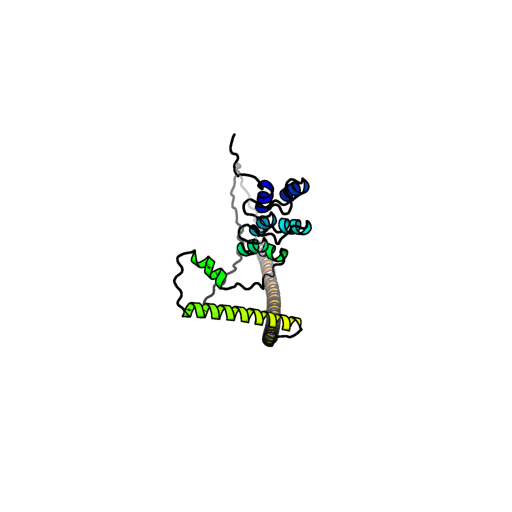 CA . ASP A 1 81 ? 16.691 5.778 -24.137 1.00 88.00 81 ASP A CA 1
ATOM 618 C C . ASP A 1 81 ? 16.406 7.124 -23.470 1.00 88.00 81 ASP A C 1
ATOM 620 O O . ASP A 1 81 ? 16.827 7.344 -22.335 1.00 88.00 81 ASP A O 1
ATOM 624 N N . VAL A 1 82 ? 15.603 7.975 -24.114 1.00 89.06 82 VAL A N 1
ATOM 625 C CA . VAL A 1 82 ? 15.132 9.234 -23.525 1.00 89.06 82 VAL A CA 1
ATOM 626 C C . VAL A 1 82 ? 14.266 8.971 -22.287 1.00 89.06 82 VAL A C 1
ATOM 628 O O . VAL A 1 82 ? 14.541 9.537 -21.229 1.00 89.06 82 VAL A O 1
ATOM 631 N N . ALA A 1 83 ? 13.284 8.063 -22.360 1.00 90.12 83 ALA A N 1
ATOM 632 C CA . ALA A 1 83 ? 12.500 7.663 -21.186 1.00 90.12 83 ALA A CA 1
ATOM 633 C C . ALA A 1 83 ? 13.390 7.118 -20.057 1.00 90.12 83 ALA A C 1
ATOM 635 O O . ALA A 1 83 ? 13.146 7.411 -18.887 1.00 90.12 83 ALA A O 1
ATOM 636 N N . ARG A 1 84 ? 14.450 6.368 -20.389 1.00 86.38 84 ARG A N 1
ATOM 637 C CA . ARG A 1 84 ? 15.413 5.850 -19.406 1.00 86.38 84 ARG A CA 1
ATOM 638 C C . ARG A 1 84 ? 16.218 6.969 -18.752 1.00 86.38 84 ARG A C 1
ATOM 640 O O . ARG A 1 84 ? 16.338 6.983 -17.532 1.00 86.38 84 ARG A O 1
ATOM 647 N N . ARG A 1 85 ? 16.737 7.911 -19.543 1.00 86.50 85 ARG A N 1
ATOM 648 C CA . ARG A 1 85 ? 17.547 9.040 -19.061 1.00 86.50 85 ARG A CA 1
ATOM 649 C C . ARG A 1 85 ? 16.776 9.945 -18.101 1.00 86.50 85 ARG A C 1
ATOM 651 O O . ARG A 1 85 ? 17.360 10.456 -17.151 1.00 86.50 85 ARG A O 1
ATOM 658 N N . PHE A 1 86 ? 15.474 10.109 -18.328 1.00 85.62 86 PHE A N 1
ATOM 659 C CA . PHE A 1 86 ? 14.584 10.892 -17.466 1.00 85.62 86 PHE A CA 1
ATOM 660 C C . PHE A 1 86 ? 13.814 10.047 -16.434 1.00 85.62 86 PHE A C 1
ATOM 662 O O . PHE A 1 86 ? 12.915 10.562 -15.776 1.00 85.62 86 PHE A O 1
ATOM 669 N N . SER A 1 87 ? 14.166 8.767 -16.259 1.00 87.31 87 SER A N 1
ATOM 670 C CA . SER A 1 87 ? 13.560 7.855 -15.273 1.00 87.31 87 SER A CA 1
ATOM 671 C C . SER A 1 87 ? 12.036 7.683 -15.400 1.00 87.31 87 SER A C 1
ATOM 673 O O . SER A 1 87 ? 11.337 7.445 -14.415 1.00 87.31 87 SER A O 1
ATOM 675 N N . GLN A 1 88 ? 11.505 7.748 -16.622 1.00 90.12 88 GLN A N 1
ATOM 676 C CA . GLN A 1 88 ? 10.079 7.595 -16.923 1.00 90.12 88 GLN A CA 1
ATOM 677 C C . GLN A 1 88 ? 9.696 6.110 -17.035 1.00 90.12 88 GLN A C 1
ATOM 679 O O . GLN A 1 88 ? 9.466 5.571 -18.121 1.00 90.12 88 GLN A O 1
ATOM 684 N N . LEU A 1 89 ? 9.629 5.427 -15.886 1.00 84.88 89 LEU A N 1
ATOM 685 C CA . LEU A 1 89 ? 9.427 3.971 -15.781 1.00 84.88 89 LEU A CA 1
ATOM 686 C C . LEU A 1 89 ? 8.152 3.467 -16.480 1.00 84.88 89 LEU A C 1
ATOM 688 O O . LEU A 1 89 ? 8.165 2.411 -17.113 1.00 84.88 89 LEU A O 1
ATOM 692 N N . ALA A 1 90 ? 7.058 4.228 -16.405 1.00 86.19 90 ALA A N 1
ATOM 693 C CA . ALA A 1 90 ? 5.799 3.866 -17.056 1.00 86.19 90 ALA A CA 1
ATOM 694 C C . ALA A 1 90 ? 5.921 3.861 -18.591 1.00 86.19 90 ALA A C 1
ATOM 696 O O . ALA A 1 90 ? 5.402 2.961 -19.248 1.00 86.19 90 ALA A O 1
ATOM 697 N N . CYS A 1 91 ? 6.657 4.822 -19.159 1.00 87.38 91 CYS A N 1
ATOM 698 C CA . CYS A 1 91 ? 6.897 4.900 -20.600 1.00 87.38 91 CYS A CA 1
ATOM 699 C C . CYS A 1 91 ? 7.835 3.787 -21.079 1.00 87.38 91 CYS A C 1
ATOM 701 O O . CYS A 1 91 ? 7.599 3.206 -22.135 1.00 87.38 91 CYS A O 1
ATOM 703 N N . LEU A 1 92 ? 8.852 3.429 -20.285 1.00 88.50 92 LEU A N 1
ATOM 704 C CA . LEU A 1 92 ? 9.750 2.310 -20.597 1.00 88.50 92 LEU A CA 1
ATOM 705 C C . LEU A 1 92 ? 8.998 0.993 -20.763 1.00 88.50 92 LEU A C 1
ATOM 707 O O . LEU A 1 92 ? 9.262 0.265 -21.716 1.00 88.50 92 LEU A O 1
ATOM 711 N N . LYS A 1 93 ? 8.036 0.719 -19.877 1.00 86.94 93 LYS A N 1
ATOM 712 C CA . LYS A 1 93 ? 7.225 -0.499 -19.942 1.00 86.94 93 LYS A CA 1
ATOM 713 C C . LYS A 1 93 ? 6.428 -0.595 -21.247 1.00 86.94 93 LYS A C 1
ATOM 715 O O . LYS A 1 93 ? 6.310 -1.678 -21.805 1.00 86.94 93 LYS A O 1
ATOM 720 N N . ILE A 1 94 ? 5.902 0.529 -21.737 1.00 86.62 94 ILE A N 1
ATOM 721 C CA . ILE A 1 94 ? 5.132 0.585 -22.989 1.00 86.62 94 ILE A CA 1
ATOM 722 C C . ILE A 1 94 ? 6.035 0.486 -24.221 1.00 86.62 94 ILE A C 1
ATOM 724 O O . ILE A 1 94 ? 5.674 -0.161 -25.196 1.00 86.62 94 ILE A O 1
ATOM 728 N N . LEU A 1 95 ? 7.238 1.056 -24.164 1.00 83.88 95 LEU A N 1
ATOM 729 C CA . LEU A 1 95 ? 8.218 1.020 -25.255 1.00 83.88 95 LEU A CA 1
ATOM 730 C C . LEU A 1 95 ? 9.016 -0.294 -25.340 1.00 83.88 95 LEU A C 1
ATOM 732 O O . LEU A 1 95 ? 10.105 -0.317 -25.914 1.00 83.88 95 LEU A O 1
ATOM 736 N N . GLY A 1 96 ? 8.529 -1.384 -24.736 1.00 73.94 96 GLY A N 1
ATOM 737 C CA . GLY A 1 96 ? 9.223 -2.678 -24.751 1.00 73.94 96 GLY A CA 1
ATOM 738 C C . GLY A 1 96 ? 10.562 -2.652 -24.003 1.00 73.94 96 GLY A C 1
ATOM 739 O O . GLY A 1 96 ? 11.521 -3.342 -24.352 1.00 73.94 96 GLY A O 1
ATOM 740 N N . GLY A 1 97 ? 10.695 -1.777 -23.008 1.00 64.25 97 GLY A N 1
ATOM 741 C CA . GLY A 1 97 ? 11.752 -1.848 -22.017 1.00 64.25 97 GLY A CA 1
ATOM 742 C C . GLY A 1 97 ? 11.388 -2.828 -20.929 1.00 64.25 97 GLY A C 1
ATOM 743 O O . GLY A 1 97 ? 10.637 -2.472 -20.023 1.00 64.25 97 GLY A O 1
ATOM 744 N N . ASP A 1 98 ? 11.997 -4.013 -20.956 1.00 48.38 98 ASP A N 1
ATOM 745 C CA . ASP A 1 98 ? 12.246 -4.701 -19.699 1.00 48.38 98 ASP A CA 1
ATOM 746 C C . ASP A 1 98 ? 13.061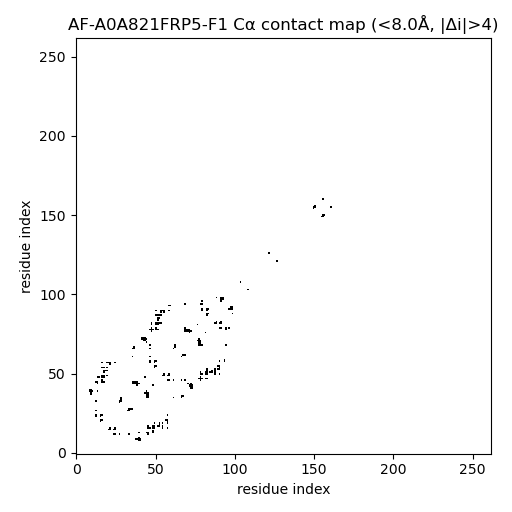 -3.726 -18.834 1.00 48.38 98 ASP A C 1
ATOM 748 O O . ASP A 1 98 ? 14.146 -3.275 -19.214 1.00 48.38 98 ASP A O 1
ATOM 752 N N . ALA A 1 99 ? 12.508 -3.336 -17.685 1.00 52.28 99 ALA A N 1
ATOM 753 C CA . ALA A 1 99 ? 13.232 -2.552 -16.684 1.00 52.28 99 ALA A CA 1
ATOM 754 C C . ALA A 1 99 ? 14.435 -3.329 -16.099 1.00 52.28 99 ALA A C 1
ATOM 756 O O . ALA A 1 99 ? 15.213 -2.768 -15.335 1.00 52.28 99 ALA A O 1
ATOM 757 N N . ASP A 1 100 ? 14.606 -4.587 -16.513 1.00 49.91 100 ASP A N 1
ATOM 758 C CA . ASP A 1 100 ? 15.717 -5.480 -16.232 1.00 49.91 100 ASP A CA 1
ATOM 759 C C . ASP A 1 100 ? 16.283 -5.999 -17.561 1.00 49.91 100 ASP A C 1
ATOM 761 O O . ASP A 1 100 ? 15.525 -6.465 -18.397 1.00 49.91 100 ASP A O 1
ATOM 765 N N . LYS A 1 101 ? 17.611 -6.008 -17.730 1.00 50.41 101 LYS A N 1
ATOM 766 C CA . LYS A 1 101 ? 18.366 -6.443 -18.934 1.00 50.41 101 LYS A CA 1
ATOM 767 C C . LYS A 1 101 ? 18.629 -5.354 -19.984 1.00 50.41 101 LYS A C 1
ATOM 769 O O . LYS A 1 101 ? 18.262 -5.453 -21.150 1.00 50.41 101 LYS A O 1
ATOM 774 N N . SER A 1 102 ? 19.441 -4.374 -19.621 1.00 42.31 102 SER A N 1
ATOM 775 C CA . SER A 1 102 ? 20.521 -3.998 -20.535 1.00 42.31 102 SER A CA 1
ATOM 776 C C . SER A 1 102 ? 21.736 -3.666 -19.703 1.00 42.31 102 SER A C 1
ATOM 778 O O . SER A 1 102 ? 21.710 -2.707 -18.932 1.00 42.31 102 SER A O 1
ATOM 780 N N . GLU A 1 103 ? 22.758 -4.496 -19.861 1.00 46.88 103 GLU A N 1
ATOM 781 C CA . GLU A 1 103 ? 24.105 -4.291 -19.371 1.00 46.88 103 GLU A CA 1
ATOM 782 C C . GLU A 1 103 ? 24.502 -2.820 -19.470 1.00 46.88 103 GLU A C 1
ATOM 784 O O . GLU A 1 103 ? 24.779 -2.266 -20.537 1.00 46.88 103 GLU A O 1
ATOM 789 N N . THR A 1 104 ? 24.535 -2.173 -18.316 1.00 44.12 104 THR A N 1
ATOM 790 C CA . THR A 1 104 ? 25.321 -0.976 -18.110 1.00 44.12 104 THR A CA 1
ATOM 791 C C . THR A 1 104 ? 26.772 -1.394 -18.258 1.00 44.12 104 THR A C 1
ATOM 793 O O . THR A 1 104 ? 27.419 -1.765 -17.285 1.00 44.12 104 THR A O 1
ATOM 796 N N . ASN A 1 105 ? 27.284 -1.349 -19.491 1.00 45.12 105 ASN A N 1
ATOM 797 C CA . ASN A 1 105 ? 28.715 -1.369 -19.738 1.00 45.12 105 ASN A CA 1
ATOM 798 C C . ASN A 1 105 ? 29.339 -0.301 -18.812 1.00 45.12 105 ASN A C 1
ATOM 800 O O . ASN A 1 105 ? 29.088 0.896 -19.024 1.00 45.12 105 ASN A O 1
ATOM 804 N N . PRO A 1 106 ? 30.096 -0.689 -17.763 1.00 50.69 106 PRO A N 1
ATOM 805 C CA . PRO A 1 106 ? 30.551 0.241 -16.727 1.00 50.69 106 PRO A CA 1
ATOM 806 C C . PRO A 1 106 ? 31.394 1.384 -17.304 1.00 50.69 106 PRO A C 1
ATOM 808 O O . PRO A 1 106 ? 31.460 2.474 -16.739 1.00 50.69 106 PRO A O 1
ATOM 811 N N . GLN A 1 107 ? 31.992 1.159 -18.477 1.00 48.16 107 GLN A N 1
ATOM 812 C CA . GLN A 1 107 ? 32.807 2.128 -19.199 1.00 48.16 107 GLN A CA 1
ATOM 813 C C . GLN A 1 107 ? 32.012 3.334 -19.725 1.00 48.16 107 GLN A C 1
ATOM 815 O O . GLN A 1 107 ? 32.575 4.422 -19.820 1.00 48.16 107 GLN A O 1
ATOM 820 N N . ARG A 1 108 ? 30.711 3.198 -20.024 1.00 47.31 108 ARG A N 1
ATOM 821 C CA . ARG A 1 108 ? 29.916 4.308 -20.591 1.00 47.31 108 ARG A CA 1
ATOM 822 C C . ARG A 1 108 ? 29.440 5.291 -19.512 1.00 47.31 108 ARG A C 1
ATOM 824 O O . ARG A 1 108 ? 29.510 6.497 -19.718 1.00 47.31 108 ARG A O 1
ATOM 831 N N . LEU A 1 109 ? 29.085 4.783 -18.328 1.00 46.94 109 LEU A N 1
ATOM 832 C CA . LEU A 1 109 ? 28.746 5.588 -17.140 1.00 46.94 109 LEU A CA 1
ATOM 833 C C . LEU A 1 109 ? 29.966 6.289 -16.519 1.00 46.94 109 LEU A C 1
ATOM 835 O O . LEU A 1 109 ? 29.842 7.393 -15.985 1.00 46.94 109 LEU A O 1
ATOM 839 N N . LEU A 1 110 ? 31.158 5.692 -16.629 1.00 48.22 110 LEU A N 1
ATOM 840 C CA . LEU A 1 110 ? 32.413 6.333 -16.222 1.00 48.22 110 LEU A CA 1
ATOM 841 C C . LEU A 1 110 ? 32.794 7.513 -17.135 1.00 48.22 110 LEU A C 1
ATOM 843 O O . LEU A 1 110 ? 33.398 8.471 -16.656 1.00 48.22 110 LEU A O 1
ATOM 847 N N . ASN A 1 111 ? 32.397 7.490 -18.413 1.00 50.06 111 ASN A N 1
ATOM 848 C CA . ASN A 1 111 ? 32.763 8.534 -19.376 1.00 50.06 111 ASN A CA 1
ATOM 849 C C . ASN A 1 111 ? 31.890 9.802 -19.271 1.00 50.06 111 ASN A C 1
ATOM 851 O O . ASN A 1 111 ? 32.358 10.903 -19.558 1.00 50.06 111 ASN A O 1
ATOM 855 N N . GLU A 1 112 ? 30.642 9.684 -18.804 1.00 48.88 112 GLU A N 1
ATOM 856 C CA . GLU A 1 112 ? 29.779 10.850 -18.538 1.00 48.88 112 GLU A CA 1
ATOM 857 C C . GLU A 1 112 ? 30.019 11.465 -17.149 1.00 48.88 112 GLU A C 1
ATOM 859 O O . GLU A 1 112 ? 29.924 12.681 -16.977 1.00 48.88 112 GLU A O 1
ATOM 864 N N . SER A 1 113 ? 30.438 10.652 -16.172 1.00 45.03 113 SER A N 1
ATOM 865 C CA . SER A 1 113 ? 30.729 11.098 -14.799 1.00 45.03 113 SER A CA 1
ATOM 866 C C . SER A 1 113 ? 32.017 11.923 -14.674 1.00 45.03 113 SER A C 1
ATOM 868 O O . SER A 1 113 ? 32.205 12.630 -13.685 1.00 45.03 113 SER A O 1
ATOM 870 N N . ALA A 1 114 ? 32.900 11.884 -15.676 1.00 50.88 114 ALA A N 1
ATOM 871 C CA . ALA A 1 114 ? 34.139 12.663 -15.700 1.00 50.88 114 ALA A CA 1
ATOM 872 C C . ALA A 1 114 ? 33.921 14.179 -15.903 1.00 50.88 114 ALA A C 1
ATOM 874 O O . ALA A 1 114 ? 34.876 14.950 -15.821 1.00 50.88 114 ALA A O 1
ATOM 875 N N . LYS A 1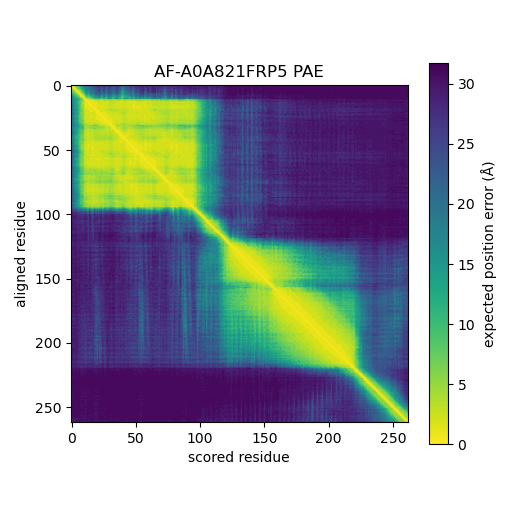 115 ? 32.679 14.627 -16.154 1.00 48.44 115 LYS A N 1
ATOM 876 C CA . LYS A 1 115 ? 32.348 16.042 -16.402 1.00 48.44 115 LYS A CA 1
ATOM 877 C C . LYS A 1 115 ? 31.785 16.804 -15.199 1.00 48.44 115 LYS A C 1
ATOM 879 O O . LYS A 1 115 ? 31.618 18.016 -15.301 1.00 48.44 115 LYS A O 1
ATOM 884 N N . GLN A 1 116 ? 31.525 16.160 -14.060 1.00 48.91 116 GLN A N 1
ATOM 885 C CA . GLN A 1 116 ? 31.085 16.862 -12.847 1.00 48.91 116 GLN A CA 1
ATOM 886 C C . GLN A 1 116 ? 32.157 16.784 -11.760 1.00 48.91 116 GLN A C 1
ATOM 888 O O . GLN A 1 116 ? 32.351 15.771 -11.091 1.00 48.91 116 GLN A O 1
ATOM 893 N N . GLY A 1 117 ? 32.892 17.890 -11.637 1.00 48.88 117 GLY A N 1
ATOM 894 C CA . GLY A 1 117 ? 33.923 18.096 -10.633 1.00 48.88 117 GLY A CA 1
ATOM 895 C C . GLY A 1 117 ? 33.379 18.014 -9.206 1.00 48.88 117 GLY A C 1
ATOM 896 O O . GLY A 1 117 ? 32.256 18.422 -8.926 1.00 48.88 117 GLY A O 1
ATOM 897 N N . HIS A 1 118 ? 34.243 17.529 -8.312 1.00 50.69 118 HIS A N 1
ATOM 898 C CA . HIS A 1 118 ? 34.080 17.432 -6.854 1.00 50.69 118 HIS A CA 1
ATOM 899 C C . HIS A 1 118 ? 33.346 16.194 -6.311 1.00 50.69 118 HIS A C 1
ATOM 901 O O . HIS A 1 118 ? 32.397 16.295 -5.537 1.00 50.69 118 HIS A O 1
ATOM 907 N N . ARG A 1 119 ? 33.891 14.999 -6.573 1.00 51.66 119 ARG A N 1
ATOM 908 C CA . ARG A 1 119 ? 33.762 13.870 -5.635 1.00 51.66 119 ARG A CA 1
ATOM 909 C C . ARG A 1 119 ? 35.073 13.673 -4.883 1.00 51.66 119 ARG A C 1
ATOM 911 O O . ARG A 1 119 ? 36.143 13.663 -5.489 1.00 51.66 119 ARG A O 1
ATOM 918 N N . LYS A 1 120 ? 34.985 13.516 -3.557 1.00 60.31 120 LYS A N 1
ATOM 919 C CA . LYS A 1 120 ? 36.081 12.978 -2.740 1.00 60.31 120 LYS A CA 1
ATOM 920 C C . LYS A 1 120 ? 36.560 11.700 -3.433 1.00 60.31 120 LYS A C 1
ATOM 922 O O . LYS A 1 120 ? 35.742 10.814 -3.665 1.00 60.31 120 LYS A O 1
ATOM 927 N N . LYS A 1 121 ? 37.835 11.643 -3.828 1.00 62.47 121 LYS A N 1
ATOM 928 C CA . LYS A 1 121 ? 38.418 10.439 -4.430 1.00 62.47 121 LYS A CA 1
ATOM 929 C C . LYS A 1 121 ? 38.293 9.325 -3.396 1.00 62.47 121 LYS A C 1
ATOM 931 O O . LYS A 1 121 ? 38.900 9.427 -2.332 1.00 62.47 121 LYS A O 1
ATOM 936 N N . LEU A 1 122 ? 37.442 8.341 -3.674 1.00 61.50 122 LEU A N 1
ATOM 937 C CA . LEU A 1 122 ? 37.323 7.168 -2.824 1.00 61.50 122 LEU A CA 1
ATOM 938 C C . LEU A 1 122 ? 38.635 6.390 -2.902 1.00 61.50 122 LEU A C 1
ATOM 940 O O . LEU A 1 122 ? 39.324 6.388 -3.923 1.00 61.50 122 LEU A O 1
ATOM 944 N N . THR A 1 123 ? 39.011 5.759 -1.800 1.00 77.12 123 THR A N 1
ATOM 945 C CA . THR A 1 123 ? 40.175 4.875 -1.802 1.00 77.12 123 THR A CA 1
ATOM 946 C C . THR A 1 123 ? 39.880 3.647 -2.677 1.00 77.12 123 THR A C 1
ATOM 948 O O . THR A 1 123 ? 38.730 3.205 -2.734 1.00 77.12 123 THR A O 1
ATOM 951 N N . PRO A 1 124 ? 40.889 3.019 -3.312 1.00 77.25 124 PRO A N 1
ATOM 952 C CA . PRO A 1 124 ? 40.683 1.798 -4.102 1.00 77.25 124 PRO A CA 1
ATOM 953 C C . PRO A 1 124 ? 39.935 0.697 -3.328 1.00 77.25 124 PRO A C 1
ATOM 955 O O . PRO A 1 124 ? 39.084 0.004 -3.881 1.00 77.25 124 PRO A O 1
ATOM 958 N N . LYS A 1 125 ? 40.170 0.611 -2.010 1.00 80.50 125 LYS A N 1
ATOM 959 C CA . LYS A 1 125 ? 39.464 -0.304 -1.100 1.00 80.50 125 LYS A CA 1
ATOM 960 C C . LYS A 1 125 ? 37.974 0.017 -0.956 1.00 80.50 125 LYS A C 1
ATOM 962 O O . LYS A 1 125 ? 37.165 -0.894 -0.811 1.00 80.50 125 LYS A O 1
ATOM 967 N N . GLU A 1 126 ? 37.586 1.288 -0.957 1.00 77.56 126 GLU A N 1
ATOM 968 C CA . GLU A 1 126 ? 36.175 1.690 -0.891 1.00 77.56 126 GLU A CA 1
ATOM 969 C C . GLU A 1 126 ? 35.450 1.417 -2.210 1.00 77.56 126 GLU A C 1
ATOM 971 O O . GLU A 1 126 ? 34.308 0.966 -2.194 1.00 77.56 126 GLU A O 1
ATOM 976 N N . GLU A 1 127 ? 36.117 1.603 -3.348 1.00 81.00 127 GLU A N 1
ATOM 977 C CA . GLU A 1 127 ? 35.560 1.245 -4.655 1.00 81.00 127 GLU A CA 1
ATOM 978 C C . GLU A 1 127 ? 35.369 -0.271 -4.804 1.00 81.00 127 GLU A C 1
ATOM 980 O O . GLU A 1 127 ? 34.348 -0.726 -5.319 1.00 81.00 127 GLU A O 1
ATOM 985 N N . GLU A 1 128 ? 36.315 -1.071 -4.306 1.00 82.50 128 GLU A N 1
ATOM 986 C CA . GLU A 1 128 ? 36.176 -2.528 -4.223 1.00 82.50 128 GLU A CA 1
ATOM 987 C C . GLU A 1 128 ? 35.012 -2.945 -3.322 1.00 82.50 128 GLU A C 1
ATOM 989 O O . GLU A 1 128 ? 34.213 -3.796 -3.714 1.00 82.50 128 GLU A O 1
ATOM 994 N N . ARG A 1 129 ? 34.862 -2.309 -2.153 1.00 87.69 129 ARG A N 1
ATOM 995 C CA . ARG A 1 129 ? 33.718 -2.533 -1.254 1.00 87.69 129 ARG A CA 1
ATOM 996 C C . ARG A 1 129 ? 32.392 -2.190 -1.921 1.00 87.69 129 ARG A C 1
ATOM 998 O O . ARG A 1 129 ? 31.433 -2.937 -1.760 1.00 87.69 129 ARG A O 1
ATOM 1005 N N . LEU A 1 130 ? 32.330 -1.102 -2.689 1.00 88.25 130 LEU A N 1
ATOM 1006 C CA . LEU A 1 130 ? 31.129 -0.727 -3.439 1.00 88.25 130 LEU A CA 1
ATOM 1007 C C . LEU A 1 130 ? 30.782 -1.768 -4.507 1.00 88.25 130 LEU A C 1
ATOM 1009 O O . LEU A 1 130 ? 29.621 -2.153 -4.624 1.00 88.25 130 LEU A O 1
ATOM 1013 N N . ARG A 1 131 ? 31.779 -2.286 -5.235 1.00 88.31 131 ARG A N 1
ATOM 1014 C CA . ARG A 1 131 ? 31.569 -3.381 -6.197 1.00 88.31 131 ARG A CA 1
ATOM 1015 C C . ARG A 1 131 ? 31.111 -4.667 -5.512 1.00 88.31 131 ARG A C 1
ATOM 1017 O O . ARG A 1 131 ? 30.213 -5.334 -6.014 1.00 88.31 131 ARG A O 1
ATOM 1024 N N . ALA A 1 132 ? 31.705 -5.013 -4.371 1.00 91.94 132 ALA A N 1
ATOM 1025 C CA . ALA A 1 132 ? 31.299 -6.175 -3.587 1.00 91.94 132 ALA A CA 1
ATOM 1026 C C . ALA A 1 132 ? 29.860 -6.030 -3.066 1.00 91.94 132 ALA A C 1
ATOM 1028 O O . ALA A 1 132 ? 29.079 -6.970 -3.170 1.00 91.94 132 ALA A O 1
ATOM 1029 N N . LYS A 1 133 ? 29.483 -4.840 -2.583 1.00 94.06 133 LYS A N 1
ATOM 1030 C CA . LYS A 1 133 ? 28.118 -4.545 -2.137 1.00 94.06 133 LYS A CA 1
ATOM 1031 C C . LYS A 1 133 ? 27.106 -4.660 -3.278 1.00 94.06 133 LYS A C 1
ATOM 1033 O O . LYS A 1 133 ? 26.082 -5.303 -3.099 1.00 94.06 133 LYS A O 1
ATOM 1038 N N . ALA A 1 134 ? 27.416 -4.119 -4.456 1.00 92.94 134 ALA A N 1
ATOM 1039 C CA . ALA A 1 134 ? 26.547 -4.251 -5.625 1.00 92.94 134 ALA A CA 1
ATOM 1040 C C . ALA A 1 134 ? 26.322 -5.725 -6.017 1.00 92.94 134 ALA A C 1
ATOM 1042 O O . ALA A 1 134 ? 25.201 -6.113 -6.332 1.00 92.94 134 ALA A O 1
ATOM 1043 N N . LYS A 1 135 ? 27.364 -6.566 -5.926 1.00 94.88 135 LYS A N 1
ATOM 1044 C CA . LYS A 1 135 ? 27.235 -8.018 -6.141 1.00 94.88 135 LYS A CA 1
ATOM 1045 C C . LYS A 1 135 ? 26.369 -8.697 -5.079 1.00 94.88 135 LYS A C 1
ATOM 1047 O O . LYS A 1 135 ? 25.603 -9.590 -5.416 1.00 94.88 135 LYS A O 1
ATOM 1052 N N . LEU A 1 136 ? 26.479 -8.296 -3.810 1.00 95.25 136 LEU A N 1
ATOM 1053 C CA . LEU A 1 136 ? 25.601 -8.805 -2.751 1.00 95.25 136 LEU A CA 1
ATOM 1054 C C . LEU A 1 136 ? 24.137 -8.452 -3.033 1.00 95.25 136 LEU A C 1
ATOM 1056 O O . LEU A 1 136 ? 23.290 -9.336 -2.996 1.00 95.25 136 LEU A O 1
ATOM 1060 N N . GLU A 1 137 ? 23.859 -7.200 -3.403 1.00 93.88 137 GLU A N 1
ATOM 1061 C CA . GLU A 1 137 ? 22.508 -6.748 -3.764 1.00 93.88 137 GLU A CA 1
ATOM 1062 C C . GLU A 1 137 ? 21.944 -7.527 -4.969 1.00 93.88 137 GLU A C 1
ATOM 1064 O O . GLU A 1 137 ? 20.758 -7.852 -5.016 1.00 93.88 137 GLU A O 1
ATOM 1069 N N . GLU A 1 138 ? 22.784 -7.864 -5.948 1.00 95.88 138 GLU A N 1
ATOM 1070 C CA . GLU A 1 138 ? 22.396 -8.696 -7.091 1.00 95.88 138 GLU A CA 1
ATOM 1071 C C . GLU A 1 138 ? 22.068 -10.141 -6.676 1.00 95.88 138 GLU A C 1
ATOM 1073 O O . GLU A 1 138 ? 21.029 -10.684 -7.060 1.00 95.88 138 GLU A O 1
ATOM 1078 N N . LEU A 1 139 ? 22.901 -10.748 -5.826 1.00 97.31 139 LEU A N 1
ATOM 1079 C CA . LEU A 1 139 ? 22.651 -12.088 -5.289 1.00 97.31 139 LEU A CA 1
ATOM 1080 C C . LEU A 1 139 ? 21.379 -12.135 -4.436 1.00 97.31 139 LEU A C 1
ATOM 1082 O O . LEU A 1 139 ? 20.595 -13.075 -4.558 1.00 97.31 139 LEU A O 1
ATOM 1086 N N . GLU A 1 140 ? 21.124 -11.111 -3.625 1.00 95.31 140 GLU A N 1
ATOM 1087 C CA . GLU A 1 140 ? 19.888 -10.984 -2.851 1.00 95.31 140 GLU A CA 1
ATOM 1088 C C . GLU A 1 140 ? 18.652 -10.946 -3.756 1.00 95.31 140 GLU A C 1
ATOM 1090 O O . GLU A 1 140 ? 17.654 -11.614 -3.472 1.00 95.31 140 GLU A O 1
ATOM 1095 N N . LYS A 1 141 ? 18.708 -10.227 -4.886 1.00 95.12 141 LYS A N 1
ATOM 1096 C CA . LYS A 1 141 ? 17.620 -10.238 -5.878 1.00 95.12 141 LYS A CA 1
ATOM 1097 C C . LYS A 1 141 ? 17.379 -11.642 -6.422 1.00 95.12 141 LYS A C 1
ATOM 1099 O O . LYS A 1 141 ? 16.228 -12.076 -6.467 1.00 95.12 141 LYS A O 1
ATOM 1104 N N . HIS A 1 142 ? 18.435 -12.368 -6.787 1.00 96.94 142 HIS A N 1
ATOM 1105 C CA . HIS A 1 142 ? 18.310 -13.744 -7.275 1.00 96.94 142 HIS A CA 1
ATOM 1106 C C . HIS A 1 142 ? 17.730 -14.686 -6.216 1.00 96.94 142 HIS A C 1
ATOM 1108 O O . HIS A 1 142 ? 16.817 -15.452 -6.522 1.00 96.94 142 HIS A O 1
ATOM 1114 N N . ILE A 1 143 ? 18.182 -14.585 -4.963 1.00 95.88 143 ILE A N 1
ATOM 1115 C CA . ILE A 1 143 ? 17.625 -15.350 -3.839 1.00 95.88 143 ILE A CA 1
ATOM 1116 C C . ILE A 1 143 ? 16.137 -15.038 -3.673 1.00 95.88 143 ILE A C 1
ATOM 1118 O O . ILE A 1 143 ? 15.328 -15.951 -3.534 1.00 95.88 143 ILE A O 1
ATOM 1122 N N . ASN A 1 144 ? 15.742 -13.767 -3.743 1.00 94.25 144 ASN A N 1
ATOM 1123 C CA . ASN A 1 144 ? 14.341 -13.369 -3.625 1.00 94.25 144 ASN A CA 1
ATOM 1124 C C . ASN A 1 144 ? 13.472 -13.924 -4.759 1.00 94.25 144 ASN A C 1
ATOM 1126 O O . ASN A 1 144 ? 12.339 -14.344 -4.513 1.00 94.25 144 ASN A O 1
ATOM 1130 N N . ILE A 1 145 ? 13.989 -13.952 -5.989 1.00 94.75 145 ILE A N 1
ATOM 1131 C CA . ILE A 1 145 ? 13.312 -14.583 -7.128 1.00 94.75 145 ILE A CA 1
ATOM 1132 C C . ILE A 1 145 ? 13.178 -16.089 -6.884 1.00 94.75 145 ILE A C 1
ATOM 1134 O O . ILE A 1 145 ? 12.081 -16.626 -7.013 1.00 94.75 145 ILE A O 1
ATOM 1138 N N . ALA A 1 146 ? 14.248 -16.759 -6.449 1.00 95.62 146 ALA A N 1
ATOM 1139 C CA . ALA A 1 146 ? 14.219 -18.184 -6.130 1.00 95.62 146 ALA A CA 1
ATOM 1140 C C . ALA A 1 146 ? 13.204 -18.507 -5.018 1.00 95.62 146 ALA A C 1
ATOM 1142 O O . ALA A 1 146 ? 12.381 -19.403 -5.195 1.00 95.62 146 ALA A O 1
ATOM 1143 N N . LYS A 1 147 ? 13.177 -17.727 -3.925 1.00 94.12 147 LYS A N 1
ATOM 1144 C CA . LYS A 1 147 ? 12.177 -17.849 -2.846 1.00 94.12 147 LYS A CA 1
ATOM 1145 C C . LYS A 1 147 ? 10.748 -17.671 -3.373 1.00 94.12 147 LYS A C 1
ATOM 1147 O O . LYS A 1 147 ? 9.847 -18.406 -2.982 1.00 94.12 147 LYS A O 1
ATOM 1152 N N . LYS A 1 148 ? 10.508 -16.704 -4.268 1.00 93.06 148 LYS A N 1
ATOM 1153 C CA . LYS A 1 148 ? 9.189 -16.501 -4.898 1.00 93.06 148 LYS A CA 1
ATOM 1154 C C . LYS A 1 148 ? 8.786 -17.676 -5.787 1.00 93.06 148 LYS A C 1
ATOM 1156 O O . LYS A 1 148 ? 7.657 -18.135 -5.667 1.00 93.06 148 LYS A O 1
ATOM 1161 N N . ASN A 1 149 ? 9.693 -18.176 -6.621 1.00 94.50 149 ASN A N 1
ATOM 1162 C CA . ASN A 1 149 ? 9.424 -19.323 -7.488 1.00 94.50 149 ASN A CA 1
ATOM 1163 C C . ASN A 1 149 ? 9.135 -20.581 -6.665 1.00 94.50 149 ASN A C 1
ATOM 1165 O O . ASN A 1 149 ? 8.177 -21.288 -6.947 1.00 94.50 149 ASN A O 1
ATOM 1169 N N . TYR A 1 150 ? 9.913 -20.823 -5.608 1.00 92.69 150 TYR A N 1
ATOM 1170 C CA . TYR A 1 150 ? 9.686 -21.939 -4.692 1.00 92.69 150 TYR A CA 1
ATOM 1171 C C . TYR A 1 150 ? 8.289 -21.874 -4.057 1.00 92.69 150 TYR A C 1
ATOM 1173 O O . TYR A 1 150 ? 7.564 -22.866 -4.087 1.00 92.69 150 TYR A O 1
ATOM 1181 N N . ARG A 1 151 ? 7.853 -20.683 -3.617 1.00 90.31 151 ARG A N 1
ATOM 1182 C CA . ARG A 1 151 ? 6.479 -20.454 -3.135 1.00 90.31 151 ARG A CA 1
ATOM 1183 C C . ARG A 1 151 ? 5.412 -20.683 -4.202 1.00 90.31 151 ARG A C 1
ATOM 1185 O O . ARG A 1 151 ? 4.395 -21.305 -3.919 1.00 90.31 151 ARG A O 1
ATOM 1192 N N . GLN A 1 152 ? 5.631 -20.210 -5.428 1.00 90.62 152 GLN A N 1
ATOM 1193 C CA . GLN A 1 152 ? 4.697 -20.418 -6.544 1.00 90.62 152 GLN A CA 1
ATOM 1194 C C . GLN A 1 152 ? 4.551 -21.895 -6.925 1.00 90.62 152 GLN A C 1
ATOM 1196 O O . GLN A 1 152 ? 3.473 -22.317 -7.328 1.00 90.62 152 GLN A O 1
ATOM 1201 N N . LEU A 1 153 ? 5.614 -22.682 -6.757 1.00 91.94 153 LEU A N 1
ATOM 1202 C CA . LEU A 1 153 ? 5.602 -24.133 -6.940 1.00 91.94 153 LEU A CA 1
ATOM 1203 C C . LEU A 1 153 ? 4.995 -24.887 -5.741 1.00 91.94 153 LEU A C 1
ATOM 1205 O O . LEU A 1 153 ? 4.990 -26.115 -5.737 1.00 91.94 153 LEU A O 1
ATOM 1209 N N . GLY A 1 154 ? 4.479 -24.176 -4.732 1.00 87.62 154 GLY A N 1
ATOM 1210 C CA . GLY A 1 154 ? 3.850 -24.757 -3.544 1.00 87.62 154 GLY A CA 1
ATOM 1211 C C . GLY A 1 154 ? 4.821 -25.131 -2.422 1.00 87.62 154 GLY A C 1
ATOM 1212 O O . GLY A 1 154 ? 4.403 -25.729 -1.433 1.00 87.62 154 GLY A O 1
ATOM 1213 N N . GLY A 1 155 ? 6.104 -24.783 -2.542 1.00 90.81 155 GLY A N 1
ATOM 1214 C CA . GLY A 1 155 ? 7.083 -24.953 -1.475 1.00 90.81 155 GLY A CA 1
ATOM 1215 C C . GLY A 1 155 ? 6.890 -23.921 -0.362 1.00 90.81 155 GLY A C 1
ATOM 1216 O O . GLY A 1 155 ? 6.809 -22.722 -0.628 1.00 90.81 155 GLY A O 1
ATOM 1217 N N . LYS A 1 156 ? 6.854 -24.374 0.894 1.00 87.12 156 LYS A N 1
ATOM 1218 C CA . LYS A 1 156 ? 6.930 -23.507 2.079 1.00 87.12 156 LYS A CA 1
ATOM 1219 C C . LYS A 1 156 ? 8.367 -23.465 2.586 1.00 87.12 156 LYS A C 1
ATOM 1221 O O . LYS A 1 156 ? 9.030 -24.501 2.622 1.00 87.12 156 LYS A O 1
ATOM 1226 N N . LEU A 1 157 ? 8.866 -22.278 2.931 1.00 87.44 157 LEU A N 1
ATOM 1227 C CA . LEU A 1 157 ? 10.158 -22.160 3.610 1.00 87.44 157 LEU A CA 1
ATOM 1228 C C . LEU A 1 157 ? 9.990 -22.549 5.084 1.00 87.44 157 LEU A C 1
ATOM 1230 O O . LEU A 1 157 ? 9.011 -22.146 5.708 1.00 87.44 157 LEU A O 1
ATOM 1234 N N . ASP A 1 158 ? 10.979 -23.234 5.660 1.00 87.50 158 ASP A N 1
ATOM 1235 C CA . ASP A 1 158 ? 10.974 -23.605 7.085 1.00 87.50 158 ASP A CA 1
ATOM 1236 C C . ASP A 1 158 ? 10.817 -22.376 8.002 1.00 87.50 158 ASP A C 1
ATOM 1238 O O . ASP A 1 158 ? 10.146 -22.433 9.030 1.00 87.50 158 ASP A O 1
ATOM 1242 N N . GLU A 1 159 ? 11.395 -21.238 7.600 1.00 87.44 159 GLU A N 1
ATOM 1243 C CA . GLU A 1 159 ? 11.250 -19.944 8.282 1.00 87.44 159 GLU A CA 1
ATOM 1244 C C . GLU A 1 159 ? 9.784 -19.482 8.325 1.00 87.44 159 GLU A C 1
ATOM 1246 O O . GLU A 1 159 ? 9.302 -19.031 9.361 1.00 87.44 159 GLU A O 1
ATOM 1251 N N . GLU A 1 160 ? 9.058 -19.620 7.212 1.00 87.75 160 GLU A N 1
ATOM 1252 C CA . GLU A 1 160 ? 7.653 -19.213 7.108 1.00 87.75 160 GLU A CA 1
ATOM 1253 C C . GLU A 1 160 ? 6.755 -20.132 7.946 1.00 87.75 160 GLU A C 1
ATOM 1255 O O . GLU A 1 160 ? 5.842 -19.653 8.613 1.00 87.75 160 GLU A O 1
ATOM 1260 N N . GLU A 1 161 ? 7.050 -21.434 7.991 1.00 90.00 161 GLU A N 1
ATOM 1261 C CA . GLU A 1 161 ? 6.313 -22.384 8.830 1.00 90.00 161 GLU A CA 1
ATOM 1262 C C . GLU A 1 161 ? 6.527 -22.125 10.331 1.00 90.00 161 GLU A C 1
ATOM 1264 O O . GLU A 1 161 ? 5.598 -22.247 11.133 1.00 90.00 161 GLU A O 1
ATOM 1269 N N . GLN A 1 162 ? 7.744 -21.754 10.738 1.00 92.62 162 GLN A N 1
ATOM 1270 C CA . GLN A 1 162 ? 8.022 -21.373 12.124 1.00 92.62 162 GLN A CA 1
ATOM 1271 C C . GLN A 1 162 ? 7.275 -20.098 12.519 1.00 92.62 162 GLN A C 1
ATOM 1273 O O . GLN A 1 162 ? 6.685 -20.056 13.600 1.00 92.62 162 GLN A O 1
ATOM 1278 N N . ILE A 1 163 ? 7.259 -19.089 11.642 1.00 92.81 163 ILE A N 1
ATOM 1279 C CA . ILE A 1 163 ? 6.489 -17.857 11.853 1.00 92.81 163 ILE A CA 1
ATOM 1280 C C . ILE A 1 163 ? 4.999 -18.188 11.980 1.00 92.81 163 ILE A C 1
ATOM 1282 O O . ILE A 1 163 ? 4.379 -17.790 12.962 1.00 92.81 163 ILE A O 1
ATOM 1286 N N . GLU A 1 164 ? 4.452 -18.998 11.070 1.00 93.38 164 GLU A N 1
ATOM 1287 C CA . GLU A 1 164 ? 3.047 -19.420 11.088 1.00 93.38 164 GLU A CA 1
ATOM 1288 C C . GLU A 1 164 ? 2.690 -20.133 12.408 1.00 93.38 164 GLU A C 1
ATOM 1290 O O . GLU A 1 164 ? 1.656 -19.856 13.017 1.00 93.38 164 GLU A O 1
ATOM 1295 N N . LYS A 1 165 ? 3.569 -21.005 12.919 1.00 95.19 165 LYS A N 1
ATOM 1296 C CA . LYS A 1 165 ? 3.379 -21.667 14.222 1.00 95.19 165 LYS A CA 1
ATOM 1297 C C . LYS A 1 165 ? 3.381 -20.674 15.382 1.00 95.19 165 LYS A C 1
ATOM 1299 O O . LYS A 1 165 ? 2.523 -20.770 16.259 1.00 95.19 165 LYS A O 1
ATOM 1304 N N . ILE A 1 166 ? 4.321 -19.730 15.400 1.00 96.25 166 ILE A N 1
ATOM 1305 C CA . ILE A 1 166 ? 4.396 -18.702 16.446 1.00 96.25 166 ILE A CA 1
ATOM 1306 C C . ILE A 1 166 ? 3.126 -17.848 16.423 1.00 96.25 166 ILE A C 1
ATOM 1308 O O . ILE A 1 166 ? 2.491 -17.682 17.464 1.00 96.25 166 ILE A O 1
ATOM 1312 N N . GLU A 1 167 ? 2.703 -17.388 15.247 1.00 96.69 167 GLU A N 1
ATOM 1313 C CA . GLU A 1 167 ? 1.473 -16.613 15.064 1.00 96.69 167 GLU A CA 1
ATOM 1314 C C . GLU A 1 167 ? 0.240 -17.388 15.533 1.00 96.69 167 GLU A C 1
ATOM 1316 O O . GLU A 1 167 ? -0.560 -16.860 16.301 1.00 96.69 167 GLU A O 1
ATOM 1321 N N . GLN A 1 168 ? 0.121 -18.670 15.180 1.00 96.94 168 GLN A N 1
ATOM 1322 C CA . GLN A 1 168 ? -0.973 -19.520 15.656 1.00 96.94 168 GLN A CA 1
ATOM 1323 C C . GLN A 1 168 ? -0.972 -19.678 17.182 1.00 96.94 168 GLN A C 1
ATOM 1325 O O . GLN A 1 168 ? -2.034 -19.660 17.806 1.00 96.94 168 GLN A O 1
ATOM 1330 N N . THR A 1 169 ? 0.196 -19.846 17.810 1.00 97.69 169 THR A N 1
ATOM 1331 C CA . THR A 1 169 ? 0.279 -19.932 19.278 1.00 97.69 169 THR A CA 1
ATOM 1332 C C . THR A 1 169 ? -0.060 -18.606 19.956 1.00 97.69 169 THR A C 1
ATOM 1334 O O . THR A 1 169 ? -0.765 -18.605 20.966 1.00 97.69 169 THR A O 1
ATOM 1337 N N . ALA A 1 170 ? 0.375 -17.481 19.384 1.00 97.50 170 ALA A N 1
ATOM 1338 C CA . ALA A 1 170 ? 0.053 -16.148 19.871 1.00 97.50 170 ALA A CA 1
ATOM 1339 C C . ALA A 1 170 ? -1.446 -15.854 19.736 1.00 97.50 170 ALA A C 1
ATOM 1341 O O . ALA A 1 170 ? -2.054 -15.386 20.696 1.00 97.50 170 ALA A O 1
ATOM 1342 N N . GLN A 1 171 ? -2.058 -16.203 18.601 1.00 97.94 171 GLN A N 1
ATOM 1343 C CA . GLN A 1 171 ? -3.487 -16.004 18.370 1.00 97.94 171 GLN A CA 1
ATOM 1344 C C . GLN A 1 171 ? -4.332 -16.780 19.380 1.00 97.94 171 GLN A C 1
ATOM 1346 O O . GLN A 1 171 ? -5.179 -16.195 20.044 1.00 97.94 171 GLN A O 1
ATOM 1351 N N . LYS A 1 172 ? -4.023 -18.064 19.607 1.00 98.12 172 LYS A N 1
ATOM 1352 C CA . LYS A 1 172 ? -4.701 -18.864 20.642 1.00 98.12 172 LYS A CA 1
ATOM 1353 C C . LYS A 1 172 ? -4.604 -18.224 22.027 1.00 98.12 172 LYS A C 1
ATOM 1355 O O . LYS A 1 172 ? -5.550 -18.291 22.807 1.00 98.12 172 LYS A O 1
ATOM 1360 N N . ARG A 1 173 ? -3.458 -17.612 22.344 1.00 98.12 173 ARG A N 1
ATOM 1361 C CA . ARG A 1 173 ? -3.264 -16.922 23.621 1.00 98.12 173 ARG A CA 1
ATOM 1362 C C . ARG A 1 173 ? -4.083 -15.635 23.712 1.00 98.12 173 ARG A C 1
ATOM 1364 O O . ARG A 1 173 ? -4.574 -15.328 24.793 1.00 98.12 173 ARG A O 1
ATOM 1371 N N . ILE A 1 174 ? -4.221 -14.894 22.614 1.00 98.25 174 ILE A N 1
ATOM 1372 C CA . ILE A 1 174 ? -5.082 -13.708 22.541 1.00 98.25 174 ILE A CA 1
ATOM 1373 C C . ILE A 1 174 ? -6.532 -14.115 22.795 1.00 98.25 174 ILE A C 1
ATOM 1375 O O . ILE A 1 174 ? -7.133 -13.585 23.724 1.00 98.25 174 ILE A O 1
ATOM 1379 N N . ASP A 1 175 ? -7.036 -15.114 22.069 1.00 98.12 175 ASP A N 1
ATOM 1380 C CA . ASP A 1 175 ? -8.419 -15.587 22.200 1.00 98.12 175 ASP A CA 1
ATOM 1381 C C . ASP A 1 175 ? -8.725 -16.040 23.646 1.00 98.12 175 ASP A C 1
ATOM 1383 O O . ASP A 1 175 ? -9.778 -15.739 24.209 1.00 98.12 175 ASP A O 1
ATOM 1387 N N . GLU A 1 176 ? -7.774 -16.721 24.300 1.00 98.38 176 GLU A N 1
ATOM 1388 C CA . GLU A 1 176 ? -7.896 -17.120 25.709 1.00 98.38 176 GLU A CA 1
ATOM 1389 C C . GLU A 1 176 ? -7.985 -15.908 26.654 1.00 98.38 176 GLU A C 1
ATOM 1391 O O . GLU A 1 176 ? -8.810 -15.883 27.573 1.00 98.38 176 GLU A O 1
ATOM 1396 N N . LEU A 1 177 ? -7.140 -14.894 26.449 1.00 98.19 177 LEU A N 1
ATOM 1397 C CA . LEU A 1 177 ? -7.134 -13.680 27.269 1.00 98.19 177 LEU A CA 1
ATOM 1398 C C . LEU A 1 177 ? -8.384 -12.825 27.040 1.00 98.19 177 LEU A C 1
ATOM 1400 O O . LEU A 1 177 ? -8.891 -12.222 27.988 1.00 98.19 177 LEU A O 1
ATOM 1404 N N . GLU A 1 178 ? -8.897 -12.784 25.813 1.00 98.00 178 GLU A N 1
ATOM 1405 C CA . GLU A 1 178 ? -10.157 -12.120 25.483 1.00 98.00 178 GLU A CA 1
ATOM 1406 C C . GLU A 1 178 ? -11.325 -12.782 26.216 1.00 98.00 178 GLU A C 1
ATOM 1408 O O . GLU A 1 178 ? -12.068 -12.091 26.915 1.00 98.00 178 GLU A O 1
ATOM 1413 N N . ALA A 1 179 ? -11.413 -14.115 26.192 1.00 98.25 179 ALA A N 1
ATOM 1414 C CA . ALA A 1 179 ? -12.430 -14.851 26.941 1.00 98.25 179 ALA A CA 1
ATOM 1415 C C . ALA A 1 179 ? -12.344 -14.597 28.460 1.00 98.25 179 ALA A C 1
ATOM 1417 O O . ALA A 1 179 ? -13.363 -14.407 29.130 1.00 98.25 179 ALA A O 1
ATOM 1418 N N . GLN A 1 180 ? -11.131 -14.538 29.026 1.00 98.25 180 GLN A N 1
ATOM 1419 C CA . GLN A 1 180 ? -10.931 -14.189 30.440 1.00 98.25 180 GLN A CA 1
ATOM 1420 C C . GLN A 1 180 ? -11.381 -12.755 30.751 1.00 98.25 180 GLN A C 1
ATOM 1422 O O . GLN A 1 180 ? -12.007 -12.503 31.786 1.00 98.25 180 GLN A O 1
ATOM 1427 N N . LEU A 1 181 ? -11.079 -11.808 29.861 1.00 98.31 181 LEU A N 1
ATOM 1428 C CA . LEU A 1 181 ? -11.485 -10.415 30.010 1.00 98.31 181 LEU A CA 1
ATOM 1429 C C . LEU A 1 181 ? -13.008 -10.270 29.949 1.00 98.31 181 LEU A C 1
ATOM 1431 O O . LEU A 1 181 ? -13.582 -9.544 30.761 1.00 98.31 181 LEU A O 1
ATOM 1435 N N . GLU A 1 182 ? -13.662 -10.952 29.013 1.00 98.12 182 GLU A N 1
ATOM 1436 C CA . GLU A 1 182 ? -15.119 -10.980 28.887 1.00 98.12 182 GLU A CA 1
ATOM 1437 C C . GLU A 1 182 ? -15.784 -11.596 30.114 1.00 98.12 182 GLU A C 1
ATOM 1439 O O . GLU A 1 182 ? -16.732 -11.021 30.656 1.00 98.12 182 GLU A O 1
ATOM 1444 N N . PHE A 1 183 ? -15.239 -12.703 30.620 1.00 98.25 183 PHE A N 1
ATOM 1445 C CA . PHE A 1 183 ? -15.714 -13.317 31.854 1.00 98.25 183 PHE A CA 1
ATOM 1446 C C . PHE A 1 183 ? -15.657 -12.339 33.037 1.00 98.25 183 PHE A C 1
ATOM 1448 O O . PHE A 1 183 ? -16.642 -12.169 33.760 1.00 98.25 183 PHE A O 1
ATOM 1455 N N . GLU A 1 184 ? -14.532 -11.644 33.228 1.00 98.19 184 GLU A N 1
ATOM 1456 C CA . GLU A 1 184 ? -14.397 -10.652 34.299 1.00 98.19 184 GLU A CA 1
ATOM 1457 C C . GLU A 1 184 ? -15.280 -9.411 34.075 1.00 98.19 184 GLU A C 1
ATOM 1459 O O . GLU A 1 184 ? -15.797 -8.851 35.044 1.00 98.19 184 GLU A O 1
ATOM 1464 N N . ARG A 1 185 ? -15.520 -8.993 32.824 1.00 98.19 185 ARG A N 1
ATOM 1465 C CA . ARG A 1 185 ? -16.478 -7.917 32.501 1.00 98.19 185 ARG A CA 1
ATOM 1466 C C . ARG A 1 185 ? -17.897 -8.292 32.908 1.00 98.19 185 ARG A C 1
ATOM 1468 O O . ARG A 1 185 ? -18.507 -7.553 33.675 1.00 98.19 185 ARG A O 1
ATOM 1475 N N . LEU A 1 186 ? -18.377 -9.460 32.485 1.00 98.19 186 LEU A N 1
ATOM 1476 C CA . LEU A 1 186 ? -19.715 -9.948 32.827 1.00 98.19 186 LEU A CA 1
ATOM 1477 C C . LEU A 1 186 ? -19.883 -10.099 34.346 1.00 98.19 186 LEU A C 1
ATOM 1479 O O . LEU A 1 186 ? -20.921 -9.785 34.926 1.00 98.19 186 LEU A O 1
ATOM 1483 N N . LYS A 1 187 ? -18.835 -10.567 35.023 1.00 98.19 187 LYS A N 1
ATOM 1484 C CA . LYS A 1 187 ? -18.806 -10.692 36.480 1.00 98.19 187 LYS A CA 1
ATOM 1485 C C . LYS A 1 187 ? -18.863 -9.332 37.190 1.00 98.19 187 LYS A C 1
ATOM 1487 O O . LYS A 1 187 ? -19.453 -9.247 38.266 1.00 98.19 187 LYS A O 1
ATOM 1492 N N . ARG A 1 188 ? -18.254 -8.279 36.631 1.00 97.69 188 ARG A N 1
ATOM 1493 C CA . ARG A 1 188 ? -18.375 -6.902 37.147 1.00 97.69 188 ARG A CA 1
ATOM 1494 C C . ARG A 1 188 ? -19.767 -6.335 36.911 1.00 97.69 188 ARG A C 1
ATOM 1496 O O . ARG A 1 188 ? -20.340 -5.813 37.856 1.00 97.69 188 ARG A O 1
ATOM 1503 N N . GLU A 1 189 ? -20.315 -6.515 35.716 1.00 97.88 189 GLU A N 1
ATOM 1504 C CA . GLU A 1 189 ? -21.665 -6.065 35.357 1.00 97.88 189 GLU A CA 1
ATOM 1505 C C . GLU A 1 189 ? -22.727 -6.652 36.298 1.00 97.88 189 GLU A C 1
ATOM 1507 O O . GLU A 1 189 ? -23.559 -5.923 36.830 1.00 97.88 189 GLU A O 1
ATOM 1512 N N . LYS A 1 190 ? -22.640 -7.953 36.612 1.00 98.19 190 LYS A N 1
ATOM 1513 C CA . LYS A 1 190 ? -23.535 -8.592 37.594 1.00 98.19 190 LYS A CA 1
ATOM 1514 C C . LYS A 1 190 ? -23.468 -7.937 38.974 1.00 98.19 190 LYS A C 1
ATOM 1516 O O . LYS A 1 190 ? -24.502 -7.680 39.580 1.00 98.19 190 LYS A O 1
ATOM 1521 N N . ARG A 1 191 ? -22.262 -7.642 39.465 1.00 96.81 191 ARG A N 1
ATOM 1522 C CA . ARG A 1 191 ? -22.087 -6.966 40.762 1.00 96.81 191 ARG A CA 1
ATOM 1523 C C . ARG A 1 191 ? -22.562 -5.521 40.736 1.00 96.81 191 ARG A C 1
ATOM 1525 O O . ARG A 1 191 ? -23.054 -5.029 41.742 1.00 96.81 191 ARG A O 1
ATOM 1532 N N . GLU A 1 192 ? -22.399 -4.832 39.614 1.00 97.19 192 GLU A N 1
ATOM 1533 C CA . GLU A 1 192 ? -22.903 -3.471 39.442 1.00 97.19 192 GLU A CA 1
ATOM 1534 C C . GLU A 1 192 ? -24.435 -3.449 39.480 1.00 97.19 192 GLU A C 1
ATOM 1536 O O . GLU A 1 192 ? -25.007 -2.648 40.214 1.00 97.19 192 GLU A O 1
ATOM 1541 N N . ALA A 1 193 ? -25.093 -4.414 38.831 1.00 97.88 193 ALA A N 1
ATOM 1542 C CA . ALA A 1 193 ? -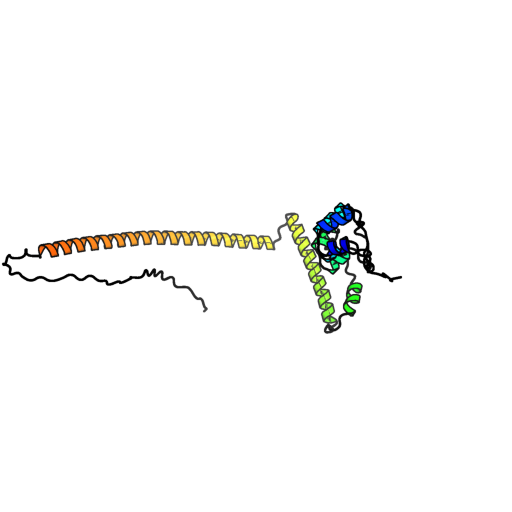26.541 -4.587 38.924 1.00 97.88 193 ALA A CA 1
ATOM 1543 C C . ALA A 1 193 ? -27.016 -4.863 40.366 1.00 97.88 193 ALA A C 1
ATOM 1545 O O . ALA A 1 193 ? -28.022 -4.303 40.804 1.00 97.88 193 ALA A O 1
ATOM 1546 N N . GLU A 1 194 ? -26.284 -5.683 41.130 1.00 98.12 194 GLU A N 1
ATOM 1547 C CA . GLU A 1 194 ? -26.557 -5.906 42.560 1.00 98.12 194 GLU A CA 1
ATOM 1548 C C . GLU A 1 194 ? -26.402 -4.612 43.379 1.00 98.12 194 GLU A C 1
ATOM 1550 O O . GLU A 1 194 ? -27.254 -4.290 44.210 1.00 98.12 194 GLU A O 1
ATOM 1555 N N . LEU A 1 195 ? -25.344 -3.832 43.130 1.00 97.81 195 LEU A N 1
ATOM 1556 C CA . LEU A 1 195 ? -25.132 -2.545 43.795 1.00 97.81 195 LEU A CA 1
ATOM 1557 C C . LEU A 1 195 ? -26.238 -1.538 43.466 1.00 97.81 195 LEU A C 1
ATOM 1559 O O . LEU A 1 195 ? -26.675 -0.807 44.357 1.00 97.81 195 LEU A O 1
ATOM 1563 N N . ASP A 1 196 ? -26.710 -1.500 42.224 1.00 98.12 196 ASP A N 1
ATOM 1564 C CA . ASP A 1 196 ? -27.799 -0.619 41.810 1.00 98.12 196 ASP A CA 1
ATOM 1565 C C . ASP A 1 196 ? -29.137 -1.021 42.441 1.00 98.12 196 ASP A C 1
ATOM 1567 O O . ASP A 1 196 ? -29.900 -0.147 42.860 1.00 98.12 196 ASP A O 1
ATOM 1571 N N . ALA A 1 197 ? -29.396 -2.320 42.621 1.00 97.94 197 ALA A N 1
ATOM 1572 C CA . ALA A 1 197 ? -30.547 -2.794 43.388 1.00 97.94 197 ALA A CA 1
ATOM 1573 C C . ALA A 1 197 ? -30.495 -2.306 44.849 1.00 97.94 197 ALA A C 1
ATOM 1575 O O . ALA A 1 197 ? -31.459 -1.708 45.331 1.00 97.94 197 ALA A O 1
ATOM 1576 N N . CYS A 1 198 ? -29.348 -2.460 45.521 1.00 97.25 198 CYS A N 1
ATOM 1577 C CA . CYS A 1 198 ? -29.147 -1.951 46.882 1.00 97.25 198 CYS A CA 1
ATOM 1578 C C . CYS A 1 198 ? -29.300 -0.421 46.961 1.00 97.25 198 CYS A C 1
ATOM 1580 O O . CYS A 1 198 ? -29.920 0.101 47.888 1.00 97.25 198 CYS A O 1
ATOM 1582 N N . ARG A 1 199 ? -28.764 0.326 45.984 1.00 97.81 199 ARG A N 1
ATOM 1583 C CA . ARG A 1 199 ? -28.924 1.790 45.905 1.00 97.81 199 ARG A CA 1
ATOM 1584 C C . ARG A 1 199 ? -30.395 2.184 45.784 1.00 97.81 199 ARG A C 1
ATOM 1586 O O . ARG A 1 199 ? -30.829 3.098 46.484 1.00 97.81 199 ARG A O 1
ATOM 1593 N N . ASN A 1 200 ? -31.159 1.489 44.943 1.00 97.62 200 ASN A N 1
ATOM 1594 C CA . ASN A 1 200 ? -32.593 1.725 44.782 1.00 97.62 200 ASN A CA 1
ATOM 1595 C C . ASN A 1 200 ? -33.365 1.451 46.079 1.00 97.62 200 ASN A C 1
ATOM 1597 O O . ASN A 1 200 ? -34.240 2.236 46.447 1.00 97.62 200 ASN A O 1
ATOM 1601 N N . GLU A 1 201 ? -33.013 0.387 46.804 1.00 97.94 201 GLU A N 1
ATOM 1602 C CA . GLU A 1 201 ? -33.620 0.071 48.099 1.00 97.94 201 GLU A CA 1
ATOM 1603 C C . GLU A 1 201 ? -33.342 1.165 49.139 1.00 97.94 201 GLU A C 1
ATOM 1605 O O . GLU A 1 201 ? -34.270 1.637 49.799 1.00 97.94 201 GLU A O 1
ATOM 1610 N N . ILE A 1 202 ? -32.100 1.656 49.226 1.00 97.62 202 ILE A N 1
ATOM 1611 C CA . ILE A 1 202 ? -31.745 2.786 50.098 1.00 97.62 202 ILE A CA 1
ATOM 1612 C C . ILE A 1 202 ? -32.578 4.021 49.745 1.00 97.62 202 ILE A C 1
ATOM 1614 O O . ILE A 1 202 ? -33.138 4.658 50.636 1.00 97.62 202 ILE A O 1
ATOM 1618 N N . VAL A 1 203 ? -32.693 4.362 48.457 1.00 97.69 203 VAL A N 1
ATOM 1619 C CA . VAL A 1 203 ? -33.491 5.513 48.006 1.00 97.69 203 VAL A CA 1
ATOM 1620 C C . VAL A 1 203 ? -34.958 5.357 48.410 1.00 97.69 203 VAL A C 1
ATOM 1622 O O . VAL A 1 203 ? -35.547 6.305 48.937 1.00 97.69 203 VAL A O 1
ATOM 1625 N N . HIS A 1 204 ? -35.540 4.170 48.219 1.00 97.75 204 HIS A N 1
ATOM 1626 C CA . HIS A 1 204 ? -36.910 3.880 48.633 1.00 97.75 204 HIS A CA 1
ATOM 1627 C C . HIS A 1 204 ? -37.081 4.028 50.150 1.00 97.75 204 HIS A C 1
ATOM 1629 O O . HIS A 1 204 ? -37.970 4.751 50.603 1.00 97.75 204 HIS A O 1
ATOM 1635 N N . LEU A 1 205 ? -36.204 3.414 50.948 1.00 97.56 205 LEU A N 1
ATOM 1636 C CA . LEU A 1 205 ? -36.251 3.507 52.407 1.00 97.56 205 LEU A CA 1
ATOM 1637 C C . LEU A 1 205 ? -36.120 4.959 52.881 1.00 97.56 205 LEU A C 1
ATOM 1639 O O . LEU A 1 205 ? -36.929 5.410 53.689 1.00 97.56 205 LEU A O 1
ATOM 1643 N N . VAL A 1 206 ? -35.196 5.739 52.318 1.00 97.44 206 VAL A N 1
ATOM 1644 C CA . VAL A 1 206 ? -35.056 7.172 52.625 1.00 97.44 206 VAL A CA 1
ATOM 1645 C C . VAL A 1 206 ? -36.334 7.950 52.289 1.00 97.44 206 VAL A C 1
ATOM 1647 O O . VAL A 1 206 ? -36.762 8.794 53.079 1.00 97.44 206 VAL A O 1
ATOM 1650 N N . ALA A 1 207 ? -36.975 7.670 51.152 1.00 97.25 207 ALA A N 1
ATOM 1651 C CA . ALA A 1 207 ? -38.235 8.311 50.780 1.00 97.25 207 ALA A CA 1
ATOM 1652 C C . ALA A 1 207 ? -39.372 7.946 51.748 1.00 97.25 207 ALA A C 1
ATOM 1654 O O . ALA A 1 207 ? -40.122 8.825 52.182 1.00 97.25 207 ALA A O 1
ATOM 1655 N N . THR A 1 208 ? -39.474 6.672 52.139 1.00 97.25 208 THR A N 1
ATOM 1656 C CA . THR A 1 208 ? -40.470 6.239 53.127 1.00 97.25 208 THR A CA 1
ATOM 1657 C C . THR A 1 208 ? -40.241 6.903 54.482 1.00 97.25 208 THR A C 1
ATOM 1659 O O . THR A 1 208 ? -41.192 7.458 55.035 1.00 97.25 208 THR A O 1
ATOM 1662 N N . LEU A 1 209 ? -38.996 6.949 54.972 1.00 96.44 209 LEU A N 1
ATOM 1663 C CA . LEU A 1 209 ? -38.627 7.633 56.213 1.00 96.44 209 LEU A CA 1
ATOM 1664 C C . LEU A 1 209 ? -39.009 9.114 56.170 1.00 96.44 209 LEU A C 1
ATOM 1666 O O . LEU A 1 209 ? -39.701 9.574 57.075 1.00 96.44 209 LEU A O 1
ATOM 1670 N N . ARG A 1 210 ? -38.683 9.833 55.086 1.00 96.81 210 ARG A N 1
ATOM 1671 C CA . ARG A 1 210 ? -39.118 11.230 54.898 1.00 96.81 210 ARG A CA 1
ATOM 1672 C C . ARG A 1 210 ? -40.636 11.377 54.964 1.00 96.81 210 ARG A C 1
ATOM 1674 O O . ARG A 1 210 ? -41.129 12.281 55.628 1.00 96.81 210 ARG A O 1
ATOM 1681 N N . SER A 1 211 ? -41.385 10.468 54.336 1.00 95.75 211 SER A N 1
ATOM 1682 C CA . SER A 1 211 ? -42.852 10.505 54.380 1.00 95.75 211 SER A CA 1
ATOM 1683 C C . SER A 1 211 ? -43.404 10.306 55.798 1.00 95.75 211 SER A C 1
ATOM 1685 O O . SER A 1 211 ? -44.399 10.932 56.168 1.00 95.75 211 SER A O 1
ATOM 1687 N N . TYR A 1 212 ? -42.766 9.457 56.612 1.00 94.88 212 TYR A N 1
ATOM 1688 C CA . TYR A 1 212 ? -43.135 9.270 58.014 1.00 94.88 212 TYR A CA 1
ATOM 1689 C C . TYR A 1 212 ? -42.755 10.484 58.858 1.00 94.88 212 TYR A C 1
ATOM 1691 O O . TYR A 1 212 ? -43.584 10.951 59.636 1.00 94.88 212 TYR A O 1
ATOM 1699 N N . GLU A 1 213 ? -41.557 11.039 58.672 1.00 94.75 213 GLU A N 1
ATOM 1700 C CA . GLU A 1 213 ? -41.137 12.285 59.319 1.00 94.75 213 GLU A CA 1
ATOM 1701 C C . GLU A 1 213 ? -42.100 13.431 59.010 1.00 94.75 213 GLU A C 1
ATOM 1703 O O . GLU A 1 213 ? -42.494 14.166 59.913 1.00 94.75 213 GLU A O 1
ATOM 1708 N N . ASP A 1 214 ? -42.530 13.565 57.754 1.00 92.31 214 ASP A N 1
ATOM 1709 C CA . ASP A 1 214 ? -43.513 14.565 57.358 1.00 92.31 214 ASP A CA 1
ATOM 1710 C C . ASP A 1 214 ? -44.847 14.323 58.057 1.00 92.31 214 ASP A C 1
ATOM 1712 O O . ASP A 1 214 ? -45.383 15.249 58.660 1.00 92.31 214 ASP A O 1
ATOM 1716 N N . LYS A 1 215 ? -45.370 13.093 58.079 1.00 93.50 215 LYS A N 1
ATOM 1717 C CA . LYS A 1 215 ? -46.601 12.774 58.828 1.00 93.50 215 LYS A CA 1
ATOM 1718 C C . LYS A 1 215 ? -46.478 13.119 60.315 1.00 93.50 215 LYS A C 1
ATOM 1720 O O . LYS A 1 215 ? -47.407 13.692 60.883 1.00 93.50 215 LYS A O 1
ATOM 1725 N N . ILE A 1 216 ? -45.333 12.826 60.935 1.00 91.31 216 ILE A N 1
ATOM 1726 C CA . ILE A 1 216 ? -45.057 13.181 62.333 1.00 91.31 216 ILE A CA 1
ATOM 1727 C C . ILE A 1 216 ? -45.072 14.704 62.499 1.00 91.31 216 ILE A C 1
ATOM 1729 O O . ILE A 1 216 ? -45.799 15.198 63.364 1.00 91.31 216 ILE A O 1
ATOM 1733 N N . ARG A 1 217 ? -44.356 15.447 61.638 1.00 87.88 217 ARG A N 1
ATOM 1734 C CA . ARG A 1 217 ? -44.354 16.920 61.615 1.00 87.88 217 ARG A CA 1
ATOM 1735 C C . ARG A 1 217 ? -45.772 17.486 61.514 1.00 87.88 217 ARG A C 1
ATOM 1737 O O . ARG A 1 217 ? -46.108 18.390 62.271 1.00 87.88 217 ARG A O 1
ATOM 1744 N N . HIS A 1 218 ? -46.611 16.935 60.637 1.00 82.25 218 HIS A N 1
ATOM 1745 C CA . HIS A 1 218 ? -48.002 17.370 60.472 1.00 82.25 218 HIS A CA 1
ATOM 1746 C C . HIS A 1 218 ? -48.877 17.021 61.690 1.00 82.25 218 HIS A C 1
ATOM 1748 O O . HIS A 1 218 ? -49.730 17.817 62.061 1.00 82.25 218 HIS A O 1
ATOM 1754 N N . SER A 1 219 ? -48.652 15.884 62.363 1.00 79.25 219 SER A N 1
ATOM 1755 C CA . SER A 1 219 ? -49.398 15.520 63.585 1.00 79.25 219 SER A CA 1
ATOM 1756 C C . SER A 1 219 ? -49.037 16.382 64.805 1.00 79.25 219 SER A C 1
ATOM 1758 O O . SER A 1 219 ? -49.869 16.593 65.685 1.00 79.25 219 SER A O 1
ATOM 1760 N N . GLN A 1 220 ? -47.803 16.897 64.857 1.00 72.56 220 GLN A N 1
ATOM 1761 C CA . GLN A 1 220 ? -47.325 17.775 65.928 1.00 72.56 220 GLN A CA 1
ATOM 1762 C C . GLN A 1 220 ? -47.730 19.246 65.720 1.00 72.56 220 GLN A C 1
ATOM 1764 O O . GLN A 1 220 ? -47.595 20.055 66.641 1.00 72.56 220 GLN A O 1
ATOM 1769 N N . GLN A 1 221 ? -48.268 19.608 64.549 1.00 60.28 221 GLN A N 1
ATOM 1770 C CA . GLN A 1 221 ? -48.860 20.925 64.323 1.00 60.28 221 GLN A CA 1
ATOM 1771 C C . GLN A 1 221 ? -50.252 20.999 64.975 1.00 60.28 221 GLN A C 1
ATOM 1773 O O . GLN A 1 221 ? -51.221 20.407 64.507 1.00 60.28 221 GLN A O 1
ATOM 1778 N N . ARG A 1 222 ? -50.362 21.756 66.077 1.00 49.91 222 ARG A N 1
ATOM 1779 C CA . ARG A 1 222 ? -51.651 22.161 66.671 1.00 49.91 222 ARG A CA 1
ATOM 1780 C C . ARG A 1 222 ? -52.417 23.071 65.697 1.00 49.91 222 ARG A C 1
ATOM 1782 O O . ARG A 1 222 ? -51.784 23.930 65.082 1.00 49.91 222 ARG A O 1
ATOM 1789 N N . PRO A 1 223 ? -53.759 22.969 65.594 1.00 50.59 223 PRO A N 1
ATOM 1790 C CA . PRO A 1 223 ? -54.528 23.933 64.817 1.00 50.59 223 PRO A CA 1
ATOM 1791 C C . PRO A 1 223 ? -54.361 25.336 65.425 1.00 50.59 223 PRO A C 1
ATOM 1793 O O . PRO A 1 223 ? -54.276 25.456 66.653 1.00 50.59 223 PRO A O 1
ATOM 1796 N N . PRO A 1 224 ? -54.314 26.403 64.606 1.00 47.81 224 PRO A N 1
ATOM 1797 C CA . PRO A 1 224 ? -54.173 27.755 65.120 1.00 47.81 224 PRO A CA 1
ATOM 1798 C C . PRO A 1 224 ? -55.381 28.095 65.999 1.00 47.81 224 PRO A C 1
ATOM 1800 O O . PRO A 1 224 ? -56.533 28.062 65.558 1.00 47.81 224 PRO A O 1
ATOM 1803 N N . SER A 1 225 ? -55.113 28.410 67.265 1.00 41.53 225 SER A N 1
ATOM 1804 C CA . SER A 1 225 ? -56.099 28.968 68.183 1.00 41.53 225 SER A CA 1
ATOM 1805 C C . SER A 1 225 ? -56.607 30.294 67.622 1.00 41.53 225 SER A C 1
ATOM 1807 O O . SER A 1 225 ? -55.819 31.210 67.387 1.00 41.53 225 SER A O 1
ATOM 1809 N N . ARG A 1 226 ? -57.925 30.386 67.413 1.00 47.25 226 ARG A N 1
ATOM 1810 C CA . ARG A 1 226 ? -58.629 31.622 67.058 1.00 47.25 226 ARG A CA 1
ATOM 1811 C C . ARG A 1 226 ? -58.345 32.694 68.111 1.00 47.25 226 ARG A C 1
ATOM 1813 O O . ARG A 1 226 ? -58.843 32.585 69.227 1.00 47.25 226 ARG A O 1
ATOM 1820 N N . THR A 1 227 ? -57.639 33.751 67.737 1.00 38.19 227 THR A N 1
ATOM 1821 C CA . THR A 1 227 ? -57.750 35.056 68.392 1.00 38.19 227 THR A CA 1
ATOM 1822 C C . THR A 1 227 ? -57.821 36.151 67.332 1.00 38.19 227 THR A C 1
ATOM 1824 O O . THR A 1 227 ? -57.253 36.041 66.247 1.00 38.19 227 THR A O 1
ATOM 1827 N N . CYS A 1 228 ? -58.664 37.134 67.634 1.00 34.75 228 CYS A N 1
ATOM 1828 C CA . CYS A 1 228 ? -59.205 38.152 66.746 1.00 34.75 228 CYS A CA 1
ATOM 1829 C C . CYS A 1 228 ? -58.156 39.122 66.172 1.00 34.75 228 CYS A C 1
ATOM 1831 O O . CYS A 1 228 ? -57.105 39.342 66.767 1.00 34.75 228 CYS A O 1
ATOM 1833 N N . GLU A 1 229 ? -58.507 39.709 65.020 1.00 40.88 229 GLU A N 1
ATOM 1834 C CA . GLU A 1 229 ? -57.752 40.726 64.269 1.00 40.88 229 GLU A CA 1
ATOM 1835 C C . GLU A 1 229 ? -57.343 41.960 65.113 1.00 40.88 229 GLU A C 1
ATOM 1837 O O . GLU A 1 229 ? -57.926 42.223 66.168 1.00 40.88 229 GLU A O 1
ATOM 1842 N N . PRO A 1 230 ? -56.412 42.794 64.602 1.00 42.59 230 PRO A N 1
ATOM 1843 C CA . PRO A 1 230 ? -56.890 43.938 63.811 1.00 42.59 230 PRO A CA 1
ATOM 1844 C C . PRO A 1 230 ? -56.076 44.229 62.526 1.00 42.59 230 PRO A C 1
ATOM 1846 O O . PRO A 1 230 ? -54.847 44.204 62.513 1.00 42.59 2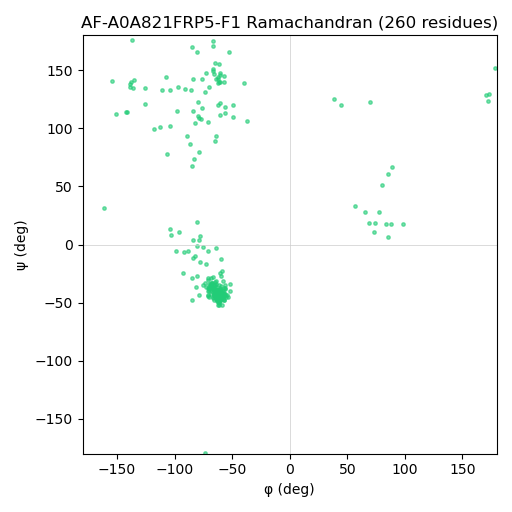30 PRO A O 1
ATOM 1849 N N . LYS A 1 231 ? -56.784 44.583 61.440 1.00 40.25 231 LYS A N 1
ATOM 1850 C CA . LYS A 1 231 ? -56.281 45.356 60.268 1.00 40.25 231 LYS A CA 1
ATOM 1851 C C . LYS A 1 231 ? -55.942 46.809 60.696 1.00 40.25 231 LYS A C 1
ATOM 1853 O O . LYS A 1 231 ? -56.409 47.177 61.773 1.00 40.25 231 LYS A O 1
ATOM 1858 N N . PRO A 1 232 ? -55.290 47.711 59.903 1.00 58.06 232 PRO A N 1
ATOM 1859 C CA . PRO A 1 232 ? -54.988 47.720 58.448 1.00 58.06 232 PRO A CA 1
ATOM 1860 C C . PRO A 1 232 ? -53.530 48.190 58.103 1.00 58.06 232 PRO A C 1
ATOM 1862 O O . PRO A 1 232 ? -52.772 48.553 58.991 1.00 58.06 232 PRO A O 1
ATOM 1865 N N . LYS A 1 233 ? -53.028 48.204 56.851 1.00 34.81 233 LYS A N 1
ATOM 1866 C CA . LYS A 1 233 ? -53.131 49.313 55.864 1.00 34.81 233 LYS A CA 1
ATOM 1867 C C . LYS A 1 233 ? -52.391 48.980 54.547 1.00 34.81 233 LYS A C 1
ATOM 1869 O O . LYS A 1 233 ? -51.420 48.237 54.525 1.00 34.81 233 LYS A O 1
ATOM 1874 N N . LYS A 1 234 ? -52.898 49.585 53.468 1.00 40.28 234 LYS A N 1
ATOM 1875 C CA . LYS A 1 234 ? -52.485 49.539 52.052 1.00 40.28 234 LYS A CA 1
ATOM 1876 C C . LYS A 1 234 ? -51.051 50.052 51.815 1.00 40.28 234 LYS A C 1
ATOM 1878 O O . LYS A 1 234 ? -50.704 51.072 52.400 1.00 40.28 234 LYS A O 1
ATOM 1883 N N . SER A 1 235 ? -50.317 49.485 50.850 1.00 33.59 235 SER A N 1
ATOM 1884 C CA . SER A 1 235 ? -49.830 50.210 49.651 1.00 33.59 235 SER A CA 1
ATOM 1885 C C . SER A 1 235 ? -48.872 49.387 48.764 1.00 33.59 235 SER A C 1
ATOM 1887 O O . SER A 1 235 ? -47.890 48.823 49.221 1.00 33.59 235 SER A O 1
A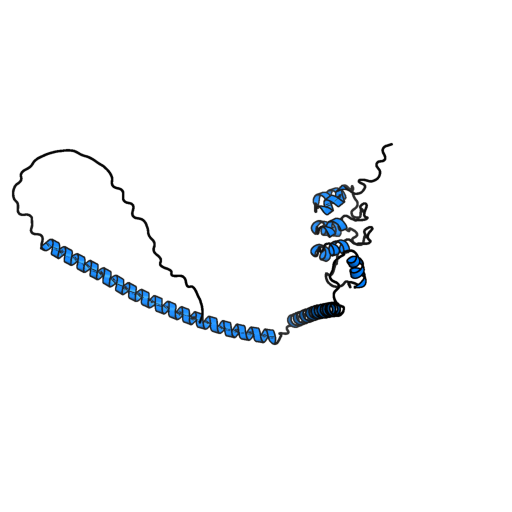TOM 1889 N N . THR A 1 236 ? -49.235 49.393 47.478 1.00 34.47 236 THR A N 1
ATOM 1890 C CA . THR A 1 236 ? -48.403 49.518 46.267 1.00 34.47 236 THR A CA 1
ATOM 1891 C C . THR A 1 236 ? -47.456 48.397 45.833 1.00 34.47 236 THR A C 1
ATOM 1893 O O . THR A 1 236 ? -46.521 47.998 46.514 1.00 34.47 236 THR A O 1
ATOM 1896 N N . SER A 1 237 ? -47.722 47.982 44.595 1.00 41.84 237 SER A N 1
ATOM 1897 C CA . SER A 1 237 ? -46.866 47.304 43.629 1.00 41.84 237 SER A CA 1
ATOM 1898 C C . SER A 1 237 ? -45.430 47.822 43.591 1.00 41.84 237 SER A C 1
ATOM 1900 O O . SER A 1 237 ? -45.242 49.029 43.474 1.00 41.84 237 SER A O 1
ATOM 1902 N N . ASP A 1 238 ? -44.462 46.913 43.476 1.00 35.62 238 ASP A N 1
ATOM 1903 C CA . ASP A 1 238 ? -43.527 47.024 42.360 1.00 35.62 238 ASP A CA 1
ATOM 1904 C C . ASP A 1 238 ? -42.902 45.683 41.967 1.00 35.62 238 ASP A C 1
ATOM 1906 O O . ASP A 1 238 ? -42.586 44.826 42.793 1.00 35.62 238 ASP A O 1
ATOM 1910 N N . SER A 1 239 ? -42.766 45.512 40.659 1.00 41.50 239 SER A N 1
ATOM 1911 C CA . SER A 1 239 ? -42.057 44.406 40.029 1.00 41.50 239 SER A CA 1
ATOM 1912 C C . SER A 1 239 ? -40.571 44.750 39.978 1.00 41.50 239 SER A C 1
ATOM 1914 O O . SER A 1 239 ? -40.254 45.882 39.645 1.00 41.50 239 SER A O 1
ATOM 1916 N N . GLN A 1 240 ? -39.669 43.780 40.186 1.00 40.72 240 GLN A N 1
ATOM 1917 C CA . GLN A 1 240 ? -38.565 43.470 39.253 1.00 40.72 240 GLN A CA 1
ATOM 1918 C C . GLN A 1 240 ? -37.529 42.472 39.814 1.00 40.72 240 GLN A C 1
ATOM 1920 O O . GLN A 1 240 ? -36.940 42.656 40.872 1.00 40.72 240 GLN A O 1
ATOM 1925 N N . LYS A 1 241 ? -37.291 41.448 38.979 1.00 43.62 241 LYS A N 1
ATOM 1926 C CA . LYS A 1 241 ? -36.027 40.766 38.635 1.00 43.62 241 LYS A CA 1
ATOM 1927 C C . LYS A 1 241 ? -35.038 40.392 39.745 1.00 43.62 241 LYS A C 1
ATOM 1929 O O . LYS A 1 241 ? -34.307 41.231 40.254 1.00 43.62 241 LYS A O 1
ATOM 1934 N N . ARG A 1 242 ? -34.775 39.082 39.836 1.00 33.75 242 ARG A N 1
ATOM 1935 C CA . ARG A 1 242 ? -33.411 38.558 40.005 1.00 33.75 242 ARG A CA 1
ATOM 1936 C C . ARG A 1 242 ? -33.203 37.282 39.187 1.00 33.75 242 ARG A C 1
ATOM 1938 O O . ARG A 1 242 ? -33.823 36.255 39.435 1.00 33.75 242 ARG A O 1
ATOM 1945 N N . GLN A 1 243 ? -32.327 37.397 38.192 1.00 45.22 243 GLN A N 1
ATOM 1946 C CA . GLN A 1 243 ? -31.675 36.288 37.503 1.00 45.22 243 GLN A CA 1
ATOM 1947 C C . GLN A 1 243 ? -30.812 35.501 38.497 1.00 45.22 243 GLN A C 1
ATOM 1949 O O . GLN A 1 243 ? -30.110 36.105 39.309 1.00 45.22 243 GLN A O 1
ATOM 1954 N N . LYS A 1 244 ? -30.770 34.176 38.354 1.00 39.12 244 LYS A N 1
ATOM 1955 C CA . LYS A 1 244 ? -29.530 33.422 38.555 1.00 39.12 244 LYS A CA 1
ATOM 1956 C C . LYS A 1 244 ? -29.550 32.169 37.687 1.00 39.12 244 LYS A C 1
ATOM 1958 O O . LYS A 1 244 ? -30.379 31.285 37.867 1.00 39.12 244 LYS A O 1
ATOM 1963 N N . GLN A 1 245 ? -28.656 32.181 36.703 1.00 47.69 245 GLN A N 1
ATOM 1964 C CA . GLN A 1 245 ? -28.188 31.015 35.968 1.00 47.69 245 GLN A CA 1
ATOM 1965 C C . GLN A 1 245 ? -27.613 30.007 36.968 1.00 47.69 245 GLN A C 1
ATOM 1967 O O . GLN A 1 245 ? -26.908 30.408 37.895 1.00 47.69 245 GLN A O 1
ATOM 1972 N N . THR A 1 246 ? -27.874 28.721 36.764 1.00 37.66 246 THR A N 1
ATOM 1973 C CA . THR A 1 246 ? -27.004 27.667 37.285 1.00 37.66 246 THR A CA 1
ATOM 1974 C C . THR A 1 246 ? -26.597 26.772 36.129 1.00 37.66 246 THR A C 1
ATOM 1976 O O . THR A 1 246 ? -27.421 26.256 35.372 1.00 37.66 246 THR A O 1
ATOM 1979 N N . GLU A 1 247 ? -25.285 26.725 35.955 1.00 41.97 247 GLU A N 1
ATOM 1980 C CA . GLU A 1 247 ? -24.548 26.070 34.894 1.00 41.97 247 GLU A CA 1
ATOM 1981 C C . GLU A 1 247 ? -24.690 24.550 34.972 1.00 41.97 247 GLU A C 1
ATOM 1983 O O . GLU A 1 247 ? -24.852 23.950 36.035 1.00 41.97 247 GLU A O 1
ATOM 1988 N N . LYS A 1 248 ? -24.631 23.934 33.793 1.00 48.09 248 LYS A N 1
ATOM 1989 C CA . LYS A 1 248 ? -24.420 22.503 33.624 1.00 48.09 248 LYS A CA 1
ATOM 1990 C C . LYS A 1 248 ? -22.939 22.234 33.873 1.00 48.09 248 LYS A C 1
ATOM 1992 O O . LYS A 1 248 ? -22.123 22.675 33.072 1.00 48.09 248 LYS A O 1
ATOM 1997 N N . GLU A 1 249 ? -22.604 21.457 34.895 1.00 41.00 249 GLU A N 1
ATOM 1998 C CA . GLU A 1 249 ? -21.286 20.828 34.992 1.00 41.00 249 GLU A CA 1
ATOM 1999 C C . GLU A 1 249 ? -21.433 19.308 34.992 1.00 41.00 249 GLU A C 1
ATOM 2001 O O . GLU A 1 249 ? -21.761 18.650 35.977 1.00 41.00 249 GLU A O 1
ATOM 2006 N N . THR A 1 250 ? -21.204 18.756 33.805 1.00 48.78 250 THR A N 1
ATOM 2007 C CA . THR A 1 250 ? -20.853 17.362 33.565 1.00 48.78 250 THR A CA 1
ATOM 2008 C C . THR A 1 250 ? -19.426 17.126 34.059 1.00 48.78 250 THR A C 1
ATOM 2010 O O . THR A 1 250 ? -18.472 17.543 33.406 1.00 48.78 250 THR A O 1
ATOM 2013 N N . GLY A 1 251 ? -19.272 16.452 35.196 1.00 38.28 251 GLY A N 1
ATOM 2014 C CA . GLY A 1 251 ? -17.974 16.044 35.734 1.00 38.28 251 GLY A CA 1
ATOM 2015 C C . GLY A 1 251 ? -17.744 14.543 35.588 1.00 38.28 251 GLY A C 1
ATOM 2016 O O . GLY A 1 251 ? -17.890 13.800 36.553 1.00 38.28 251 GLY A O 1
ATOM 2017 N N . VAL A 1 252 ? -17.384 14.090 34.385 1.00 41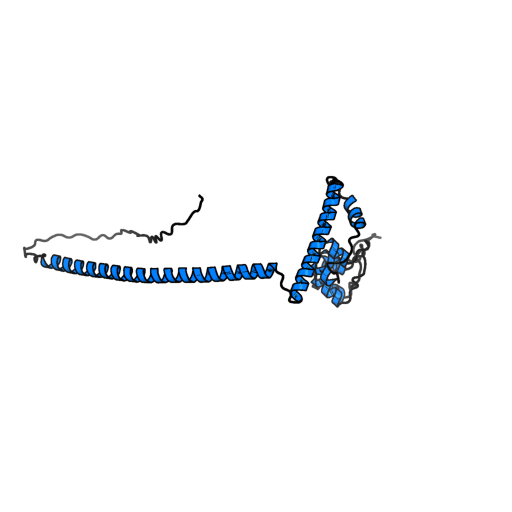.22 252 VAL A N 1
ATOM 2018 C CA . VAL A 1 252 ? -16.786 12.763 34.169 1.00 41.22 252 VAL A CA 1
ATOM 2019 C C . VAL A 1 252 ? -15.314 12.862 34.570 1.00 41.22 252 VAL A C 1
ATOM 2021 O O . VAL A 1 252 ? -14.527 13.501 33.876 1.00 41.22 252 VAL A O 1
ATOM 2024 N N . VAL A 1 253 ? -14.924 12.246 35.686 1.00 41.38 253 VAL A N 1
ATOM 2025 C CA . VAL A 1 253 ? -13.512 12.159 36.089 1.00 41.38 253 VAL A CA 1
ATOM 2026 C C . VAL A 1 253 ? -12.908 10.897 35.477 1.00 41.38 253 VAL A C 1
ATOM 2028 O O . VAL A 1 253 ? -12.994 9.809 36.039 1.00 41.38 253 VAL A O 1
ATOM 2031 N N . PHE A 1 254 ? -12.296 11.046 34.302 1.00 38.03 254 PHE A N 1
ATOM 2032 C CA . PHE A 1 254 ? -11.448 10.028 33.679 1.00 38.03 254 PHE A CA 1
ATOM 2033 C C . PHE A 1 254 ? -9.985 10.456 33.858 1.00 38.03 254 PHE A C 1
ATOM 2035 O O . PHE A 1 254 ? -9.503 11.355 33.168 1.00 38.03 254 PHE A O 1
ATOM 2042 N N . MET A 1 255 ? -9.269 9.851 34.811 1.00 47.78 255 MET A N 1
ATOM 2043 C CA . MET A 1 255 ? -7.833 10.099 34.971 1.00 47.78 255 MET A CA 1
ATOM 2044 C C . MET A 1 255 ? -7.026 9.302 33.942 1.00 47.78 255 MET A C 1
ATOM 2046 O O . MET A 1 255 ? -7.100 8.076 33.855 1.00 47.78 255 MET A O 1
ATOM 2050 N N . ARG A 1 256 ? -6.243 10.048 33.157 1.00 39.16 256 ARG A N 1
ATOM 2051 C CA . ARG A 1 256 ? -5.260 9.568 32.184 1.00 39.16 256 ARG A CA 1
ATOM 2052 C C . ARG A 1 256 ? -4.057 8.949 32.895 1.00 39.16 256 ARG A C 1
ATOM 2054 O O . ARG A 1 256 ? -3.497 9.538 33.815 1.00 39.16 256 ARG A O 1
ATOM 2061 N N . ARG A 1 257 ? -3.621 7.798 32.383 1.00 47.44 257 ARG A N 1
ATOM 2062 C CA . ARG A 1 257 ? -2.292 7.217 32.614 1.00 47.44 257 ARG A CA 1
ATOM 2063 C C . ARG A 1 257 ? -1.196 8.195 32.185 1.00 47.44 257 ARG A C 1
ATOM 2065 O O . ARG A 1 257 ? -1.331 8.809 31.132 1.00 47.44 257 ARG A O 1
ATOM 2072 N N . ASN A 1 258 ? -0.081 8.196 32.912 1.00 37.81 258 ASN A N 1
ATOM 2073 C CA . ASN A 1 258 ? 1.241 8.319 32.311 1.00 37.81 258 ASN A CA 1
ATOM 2074 C C . ASN A 1 258 ? 2.204 7.317 32.959 1.00 37.81 258 ASN A C 1
ATOM 2076 O O . ASN A 1 258 ? 2.208 7.114 34.169 1.00 37.81 258 ASN A O 1
ATOM 2080 N N . SER A 1 259 ? 2.948 6.667 32.071 1.00 46.66 259 SER A N 1
ATOM 2081 C CA . SER A 1 259 ? 4.040 5.717 32.281 1.00 46.66 259 SER A CA 1
ATOM 2082 C C . SER A 1 259 ? 5.218 6.354 33.034 1.00 46.66 259 SER A C 1
ATOM 2084 O O . SER A 1 259 ? 5.368 7.568 32.940 1.00 46.66 259 SER A O 1
ATOM 2086 N N . VAL A 1 260 ? 6.043 5.561 33.735 1.00 48.03 260 VAL A N 1
ATOM 2087 C CA . VAL A 1 260 ? 7.498 5.378 33.488 1.00 48.03 260 VAL A CA 1
ATOM 2088 C C . VAL A 1 260 ? 8.142 4.542 34.623 1.00 48.03 260 VAL A C 1
ATOM 2090 O O . VAL A 1 260 ? 8.076 4.907 35.790 1.00 48.03 260 VAL A O 1
ATOM 2093 N N . ASN A 1 261 ? 8.774 3.440 34.197 1.00 41.56 261 ASN A N 1
ATOM 2094 C CA . ASN A 1 261 ? 9.925 2.670 34.706 1.00 41.56 261 ASN A CA 1
ATOM 2095 C C . ASN A 1 261 ? 10.153 2.427 36.209 1.00 41.56 261 ASN A C 1
ATOM 2097 O O . ASN A 1 261 ? 10.461 3.342 36.970 1.00 41.56 261 ASN A O 1
ATOM 2101 N N . SER A 1 262 ? 10.285 1.141 36.552 1.00 47.94 262 SER A N 1
ATOM 2102 C CA . SER A 1 262 ? 11.460 0.567 37.236 1.00 47.94 262 SER A CA 1
ATOM 2103 C C . SER A 1 262 ? 11.610 -0.897 36.838 1.00 47.94 262 SER A C 1
ATOM 2105 O O . SER A 1 262 ? 10.556 -1.563 36.736 1.00 47.94 262 SER A O 1
#

Nearest PDB structures (foldseek):
  5cer-assembly3_F  TM=9.006E-01  e=5.853E-06  Bdellovibrio bacteriovorus HD100
  3v30-assembly1_A  TM=9.351E-01  e=3.338E-05  Homo sapiens
  3uxg-assembly1_A  TM=9.140E-01  e=3.749E-05  Homo sapiens
  4hi9-assembly1_A  TM=9.616E-01  e=1.268E-04  Homo sapiens
  3aji-assembly2_C  TM=9.185E-01  e=2.018E-04  Mus musculus

Radius of gyration: 44.94 Å; Cα contacts (8 Å, |Δi|>4): 157; chains: 1; bounding box: 100×75×117 Å

Mean predicted aligned error: 20.93 Å

Organism: NCBI:txid392032

pLDDT: mean 77.4, std 21.69, range [33.59, 98.38]